Protein AF-0000000069712745 (afdb_homodimer)

Organism: Shewanella oneidensis (strain ATCC 700550 / JCM 31522 / CIP 106686 / LMG 19005 / NCIMB 14063 / MR-1) (NCBI:txid211586)

Radius of gyration: 25.05 Å; Cα contacts (8 Å, |Δi|>4): 852; chains: 2; bounding box: 79×76×63 Å

pLDDT: mean 90.48, std 17.24, range [30.44, 98.94]

Sequence (366 aa):
MRLLKLNWGKNIILSLLMLSLLSSCSSVEVSDYQGTNPPLKLENFFNGPLKASGIVEDFSGKVIRKFNVTMEASWQGNEGVIDEWFVYDDGKTQTRIWRITSLGDGNYTGTAGDIIGTAVGEARGSALRWRYDMLLPVDGDEYQVHFDDWMFLVNDNTIINKSDIIKWGVTVAKVTLVIQKLDMRLLKLNWGKNIILSLLMLSLLSSCSSVEVSDYQGTNPPLKLENFFNGPLKASGIVEDFSGKVIRKFNVTMEASWQGNEGVIDEWFVYDDGKTQTRIWRITSLGDGNYTGTAGDIIGTAVGEARGSALRWRYDMLLPVDGDEYQVHFDDWMFLVNDNTIINKSDIIKWGVTVAKVTLVIQKLD

Secondary structure (DSSP, 8-state):
------THHHHHHHHHHHHHT--------GGGGTT-SS---HHHHSSEEEEEEEEEEETTS-EEEEEEEEEEEEEETTEEEEEEEEEETTS-EEEEEEEEEEEETTEEEEE-TTEEEEEEEEEETTEEEEEEEEEEEETTEEEEEEEEEEEEEEETTEEEEEEEEEETTEEEEEEEEEEEE--/------THHHHHHHHHHHHHT--------GGGGTT-SS---HHHHSSEEEEEEEEEEETTS-EEEEEEEEEEEEEETTEEEEEEEEEETTS-EEEEEEEEEEEETTEEEEE-TTEEEEEEEEEETTEEEEEEEEEEEETTEEEEEEEEEEEEEEETTEEEEEEEEEETTEEEEEEEEEEEE--

Foldseek 3Di:
DPPPPPPVVVVVVVVVVVVVPPPCPPDDDQCVQAPAPDFDDCQQQQAAKKKKKKFKAFPVRDTDWIKMWIWGKHDDVQKMKIWIWMAIPVGDIDIKIKIKGDPDPQWIWIDIPFWDDIWIWGTHHQKMWIKTWGFDDDPNDTDIWIKTKMWGPPDSFKIWIKIFTGDPRHGGMIMIMMMGDDD/DDPPVPPVVVVVVVVVVVVVPPPCPPDDDQCVQAPAPDFDDCQQQQAAKKKKKKFKAFPVRDTDKIKMWIWHKHDDVQKIKIWIWMAIPVGDIDIKIKIKGDPDPQWIWIDIPFWDDIWIWGTHHQKMWIKTWGFDDDPNDTDIWIKTKMWGRPDSFKIWIKIFTDDPRHGGMIMIMMMGDDD

Structure (mmCIF, N/CA/C/O backbone):
data_AF-0000000069712745-model_v1
#
loop_
_entity.id
_entity.type
_entity.pdbx_description
1 polymer 'Predicted lipoprotein'
#
loop_
_atom_site.group_PDB
_atom_site.id
_atom_site.type_symbol
_atom_site.label_atom_id
_atom_site.label_alt_id
_atom_site.label_comp_id
_atom_site.label_asym_id
_atom_site.label_entity_id
_atom_site.label_seq_id
_atom_site.pdbx_PDB_ins_code
_atom_site.Cartn_x
_atom_site.Cartn_y
_atom_site.Cartn_z
_atom_site.occupancy
_atom_site.B_iso_or_equiv
_atom_site.auth_seq_id
_atom_site.auth_comp_id
_atom_site.auth_asym_id
_atom_site.auth_atom_id
_atom_site.pdbx_PDB_model_num
ATOM 1 N N . MET A 1 1 ? -48.812 52.312 11.812 1 30.44 1 MET A N 1
ATOM 2 C CA . MET A 1 1 ? -48.688 51 11.188 1 30.44 1 MET A CA 1
ATOM 3 C C . MET A 1 1 ? -47.281 50.781 10.633 1 30.44 1 MET A C 1
ATOM 5 O O . MET A 1 1 ? -46.969 51.281 9.555 1 30.44 1 MET A O 1
ATOM 9 N N . ARG A 1 2 ? -46.219 50.938 11.484 1 38 2 ARG A N 1
ATOM 10 C CA . ARG A 1 2 ? -44.781 50.844 11.273 1 38 2 ARG A CA 1
ATOM 11 C C . ARG A 1 2 ? -44.375 49.469 10.781 1 38 2 ARG A C 1
ATOM 13 O O . ARG A 1 2 ? -44.719 48.469 11.406 1 38 2 ARG A O 1
ATOM 20 N N . LEU A 1 3 ? -44.219 49.344 9.453 1 33.78 3 LEU A N 1
ATOM 21 C CA . LEU A 1 3 ? -43.75 48.188 8.719 1 33.78 3 LEU A CA 1
ATOM 22 C C . LEU A 1 3 ? -42.438 47.656 9.328 1 33.78 3 LEU A C 1
ATOM 24 O O . LEU A 1 3 ? -41.438 48.375 9.406 1 33.78 3 LEU A O 1
ATOM 28 N N . LEU A 1 4 ? -42.562 46.875 10.359 1 39.53 4 LEU A N 1
ATOM 29 C CA . LEU A 1 4 ? -41.5 46 10.82 1 39.53 4 LEU A CA 1
ATOM 30 C C . LEU A 1 4 ? -40.875 45.25 9.656 1 39.53 4 LEU A C 1
ATOM 32 O O . LEU A 1 4 ? -41.531 44.406 9.039 1 39.53 4 LEU A O 1
ATOM 36 N N . LYS A 1 5 ? -40.188 45.938 8.742 1 43 5 LYS A N 1
ATOM 37 C CA . LYS A 1 5 ? -39.344 45.281 7.742 1 43 5 LYS A CA 1
ATOM 38 C C . LYS A 1 5 ? -38.469 44.219 8.375 1 43 5 LYS A C 1
ATOM 40 O O . LYS A 1 5 ? -37.625 44.531 9.242 1 43 5 LYS A O 1
ATOM 45 N N . LEU A 1 6 ? -39.031 43.031 8.641 1 42.16 6 LEU A N 1
ATOM 46 C CA . LEU A 1 6 ? -38.406 41.781 9.039 1 42.16 6 LEU A CA 1
ATOM 47 C C . LEU A 1 6 ? -37.156 41.531 8.242 1 42.16 6 LEU A C 1
ATOM 49 O O . LEU A 1 6 ? -37.188 41.438 7.012 1 42.16 6 LEU A O 1
ATOM 53 N N . ASN A 1 7 ? -36.031 42.125 8.641 1 45.38 7 ASN A N 1
ATOM 54 C CA . ASN A 1 7 ? -34.656 41.844 8.234 1 45.38 7 ASN A CA 1
ATOM 55 C C . ASN A 1 7 ? -34.375 40.344 8.164 1 45.38 7 ASN A C 1
ATOM 57 O O . ASN A 1 7 ? -33.219 39.906 8.203 1 45.38 7 ASN A O 1
ATOM 61 N N . TRP A 1 8 ? -35.469 39.469 8.305 1 50.56 8 TRP A N 1
ATOM 62 C CA . TRP A 1 8 ? -35.344 38.031 8.227 1 50.56 8 TRP A CA 1
ATOM 63 C C . TRP A 1 8 ? -34.844 37.594 6.859 1 50.56 8 TRP A C 1
ATOM 65 O O . TRP A 1 8 ? -34.281 36.5 6.711 1 50.56 8 TRP A O 1
ATOM 75 N N . GLY A 1 9 ? -34.969 38.562 5.883 1 48.03 9 GLY A N 1
ATOM 76 C CA . GLY A 1 9 ? -34.594 38.094 4.555 1 48.03 9 GLY A CA 1
ATOM 77 C C . GLY A 1 9 ? -33.094 37.938 4.402 1 48.03 9 GLY A C 1
ATOM 78 O O . GLY A 1 9 ? -32.656 37.031 3.691 1 48.03 9 GLY A O 1
ATOM 79 N N . LYS A 1 10 ? -32.281 38.875 4.98 1 57.03 10 LYS A N 1
ATOM 80 C CA . LYS A 1 10 ? -30.844 38.812 4.781 1 57.03 10 LYS A CA 1
ATOM 81 C C . LYS A 1 10 ? -30.25 37.594 5.477 1 57.03 10 LYS A C 1
ATOM 83 O O . LYS A 1 10 ? -29.344 36.938 4.941 1 57.03 10 LYS A O 1
ATOM 88 N N . ASN A 1 11 ? -30.922 37.25 6.641 1 57.81 11 ASN A N 1
ATOM 89 C CA . ASN A 1 11 ? -30.359 36.094 7.324 1 57.81 11 ASN A CA 1
ATOM 90 C C . ASN A 1 11 ? -30.75 34.781 6.637 1 57.81 11 ASN A C 1
ATOM 92 O O . ASN A 1 11 ? -29.984 33.844 6.625 1 57.81 11 ASN A O 1
ATOM 96 N N . ILE A 1 12 ? -31.984 34.875 5.922 1 56.41 12 ILE A N 1
ATOM 97 C CA . ILE A 1 12 ? -32.406 33.656 5.219 1 56.41 12 ILE A CA 1
ATOM 98 C C . ILE A 1 12 ? -31.594 33.5 3.939 1 56.41 12 ILE A C 1
ATOM 100 O O . ILE A 1 12 ? -31.203 32.375 3.576 1 56.41 12 ILE A O 1
ATOM 104 N N . ILE A 1 13 ? -31.312 34.688 3.326 1 57.44 13 ILE A N 1
ATOM 105 C CA . ILE A 1 13 ? -30.531 34.562 2.104 1 57.44 13 ILE A CA 1
ATOM 106 C C . ILE A 1 13 ? -29.109 34.156 2.449 1 57.44 13 ILE A C 1
ATOM 108 O O . ILE A 1 13 ? -28.516 33.312 1.754 1 57.44 13 ILE A O 1
ATOM 112 N N . LEU A 1 14 ? -28.609 34.656 3.635 1 56.62 14 LEU A N 1
ATOM 113 C CA . LEU A 1 14 ? -27.266 34.219 4.031 1 56.62 14 LEU A CA 1
ATOM 114 C C . LEU A 1 14 ? -27.25 32.75 4.41 1 56.62 14 LEU A C 1
ATOM 116 O O . LEU A 1 14 ? -26.297 32.031 4.098 1 56.62 14 LEU A O 1
ATOM 120 N N . SER A 1 15 ? -28.391 32.312 5.012 1 59.31 15 SER A N 1
ATOM 121 C CA . SER A 1 15 ? -28.438 30.891 5.371 1 59.31 15 SER A CA 1
ATOM 122 C C . SER A 1 15 ? -28.578 30.016 4.133 1 59.31 15 SER A C 1
ATOM 124 O O . SER A 1 15 ? -28 28.922 4.074 1 59.31 15 SER A O 1
ATOM 126 N N . LEU A 1 16 ? -29.328 30.562 3.18 1 55.34 16 LEU A N 1
ATOM 127 C CA . LEU A 1 16 ? -29.5 29.766 1.975 1 55.34 16 LEU A CA 1
ATOM 128 C C . LEU A 1 16 ? -28.188 29.688 1.184 1 55.34 16 LEU A C 1
ATOM 130 O O . LEU A 1 16 ? -27.875 28.656 0.594 1 55.34 16 LEU A O 1
ATOM 134 N N . LEU A 1 17 ? -27.453 30.797 1.165 1 53.78 17 LEU A N 1
ATOM 135 C CA . LEU A 1 17 ? -26.203 30.766 0.432 1 53.78 17 LEU A CA 1
ATOM 136 C C . LEU A 1 17 ? -25.188 29.859 1.117 1 53.78 17 LEU A C 1
ATOM 138 O O . LEU A 1 17 ? -24.375 29.219 0.451 1 53.78 17 LEU A O 1
ATOM 142 N N . MET A 1 18 ? -25.344 29.734 2.408 1 53.44 18 MET A N 1
ATOM 143 C CA . MET A 1 18 ? -24.375 28.859 3.076 1 53.44 18 MET A CA 1
ATOM 144 C C . MET A 1 18 ? -24.656 27.391 2.748 1 53.44 18 MET A C 1
ATOM 146 O O . MET A 1 18 ? -23.75 26.562 2.818 1 53.44 18 MET A O 1
ATOM 150 N N . LEU A 1 19 ? -25.922 27.062 2.475 1 52.19 19 LEU A N 1
ATOM 151 C CA . LEU A 1 19 ? -26.219 25.656 2.217 1 52.19 19 LEU A CA 1
ATOM 152 C C . LEU A 1 19 ? -25.672 25.234 0.858 1 52.19 19 LEU A C 1
ATOM 154 O O . LEU A 1 19 ? -25.375 24.047 0.646 1 52.19 19 LEU A O 1
ATOM 158 N N . SER A 1 20 ? -25.641 26.125 -0.068 1 49.91 20 SER A N 1
ATOM 159 C CA . SER A 1 20 ? -25.297 25.656 -1.405 1 49.91 20 SER A CA 1
ATOM 160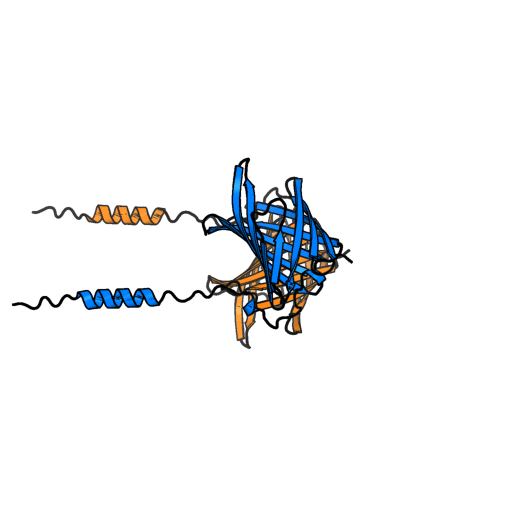 C C . SER A 1 20 ? -23.828 25.266 -1.492 1 49.91 20 SER A C 1
ATOM 162 O O . SER A 1 20 ? -23.406 24.625 -2.451 1 49.91 20 SER A O 1
ATOM 164 N N . LEU A 1 21 ? -23.031 25.859 -0.73 1 44.69 21 LEU A N 1
ATOM 165 C CA . LEU A 1 21 ? -21.625 25.516 -0.899 1 44.69 21 LEU A CA 1
ATOM 166 C C . LEU A 1 21 ? -21.344 24.094 -0.419 1 44.69 21 LEU A C 1
ATOM 168 O O . LEU A 1 21 ? -20.203 23.734 -0.154 1 44.69 21 LEU A O 1
ATOM 172 N N . LEU A 1 22 ? -22.391 23.438 0.018 1 44.16 22 LEU A N 1
ATOM 173 C CA . LEU A 1 22 ? -21.984 22.047 0.217 1 44.16 22 LEU A CA 1
ATOM 174 C C . LEU A 1 22 ? -21.359 21.484 -1.051 1 44.16 22 LEU A C 1
ATOM 176 O O . LEU A 1 22 ? -22.062 21.188 -2.018 1 44.16 22 LEU A O 1
ATOM 180 N N . SER A 1 23 ? -20.375 22.062 -1.658 1 42.88 23 SER A N 1
ATOM 181 C CA . SER A 1 23 ? -19.453 21.531 -2.662 1 42.88 23 SER A CA 1
ATOM 182 C C . SER A 1 23 ? -19.469 20 -2.662 1 42.88 23 SER A C 1
ATOM 184 O O . SER A 1 23 ? -19.453 19.375 -1.602 1 42.88 23 SER A O 1
ATOM 186 N N . SER A 1 24 ? -20.047 19.359 -3.617 1 43.62 24 SER A N 1
ATOM 187 C CA . SER A 1 24 ? -20.062 17.953 -4.035 1 43.62 24 SER A CA 1
ATOM 188 C C . SER A 1 24 ? -18.688 17.312 -3.855 1 43.62 24 SER A C 1
ATOM 190 O O . SER A 1 24 ? -17.781 17.547 -4.648 1 43.62 24 SER A O 1
ATOM 192 N N . CYS A 1 25 ? -18.047 17.297 -2.807 1 51.94 25 CYS A N 1
ATOM 193 C CA . CYS A 1 25 ? -16.938 16.375 -2.611 1 51.94 25 CYS A CA 1
ATOM 194 C C . CYS A 1 25 ? -17.141 15.086 -3.391 1 51.94 25 CYS A C 1
ATOM 196 O O . CYS A 1 25 ? -17.891 14.211 -2.961 1 51.94 25 CYS A O 1
ATOM 198 N N . SER A 1 26 ? -17.172 15.148 -4.762 1 59.91 26 SER A N 1
ATOM 199 C CA . SER A 1 26 ? -17.375 13.992 -5.633 1 59.91 26 SER A CA 1
ATOM 200 C C . SER A 1 26 ? -16.453 12.844 -5.227 1 59.91 26 SER A C 1
ATOM 202 O O . SER A 1 26 ? -15.242 13.016 -5.125 1 59.91 26 SER A O 1
ATOM 204 N N . SER A 1 27 ? -16.969 11.766 -4.555 1 86.38 27 SER A N 1
ATOM 205 C CA . SER A 1 27 ? -16.312 10.516 -4.176 1 86.38 27 SER A CA 1
ATOM 206 C C . SER A 1 27 ? -15.797 9.766 -5.402 1 86.38 27 SER A C 1
ATOM 208 O O . SER A 1 27 ? -16.344 9.914 -6.5 1 86.38 27 SER A O 1
ATOM 210 N N . VAL A 1 28 ? -14.641 9.234 -5.41 1 96.69 28 VAL A N 1
ATOM 211 C CA . VAL A 1 28 ? -14.047 8.422 -6.469 1 96.69 28 VAL A CA 1
ATOM 212 C C . VAL A 1 28 ? -14.992 7.289 -6.844 1 96.69 28 VAL A C 1
ATOM 214 O O . VAL A 1 28 ? -15.555 6.625 -5.969 1 96.69 28 VAL A O 1
ATOM 217 N N . GLU A 1 29 ? -15.258 7.164 -8.148 1 97.69 29 GLU A N 1
ATOM 218 C CA . GLU A 1 29 ? -16.078 6.086 -8.68 1 97.69 29 GLU A CA 1
ATOM 219 C C . GLU A 1 29 ? -15.266 5.141 -9.555 1 97.69 29 GLU A C 1
ATOM 221 O O . GLU A 1 29 ? -14.258 5.543 -10.141 1 97.69 29 GLU A O 1
ATOM 226 N N . VAL A 1 30 ? -15.688 3.92 -9.664 1 98.31 30 VAL A N 1
ATOM 227 C CA . VAL A 1 30 ? -14.961 2.922 -10.453 1 98.31 30 VAL A CA 1
ATOM 228 C C . VAL A 1 30 ? -14.883 3.367 -11.906 1 98.31 30 VAL A C 1
ATOM 230 O O . VAL A 1 30 ? -13.891 3.111 -12.586 1 98.31 30 VAL A O 1
ATOM 233 N N . SER A 1 31 ? -15.953 4.055 -12.398 1 97.88 31 SER A N 1
ATOM 234 C CA . SER A 1 31 ? -16.016 4.508 -13.789 1 97.88 31 SER A CA 1
ATOM 235 C C . SER A 1 31 ? -14.914 5.516 -14.094 1 97.88 31 SER A C 1
ATOM 237 O O . SER A 1 31 ? -14.586 5.758 -15.258 1 97.88 31 SER A O 1
ATOM 239 N N . ASP A 1 32 ? -14.375 6.156 -13.078 1 98.25 32 ASP A N 1
ATOM 240 C CA . ASP A 1 32 ? -13.273 7.09 -13.266 1 98.25 32 ASP A CA 1
ATOM 241 C C . ASP A 1 32 ? -12.07 6.398 -13.898 1 98.25 32 ASP A C 1
ATOM 243 O O . ASP A 1 32 ? -11.172 7.062 -14.43 1 98.25 32 ASP A O 1
ATOM 247 N N . TYR A 1 33 ? -12.016 5.066 -13.867 1 98.62 33 TYR A N 1
ATOM 248 C CA . TYR A 1 33 ? -10.836 4.336 -14.32 1 98.62 33 TYR A CA 1
ATOM 249 C C . TYR A 1 33 ? -11.086 3.684 -15.672 1 98.62 33 TYR A C 1
ATOM 251 O O . TYR A 1 33 ? -10.242 2.945 -16.172 1 98.62 33 TYR A O 1
ATOM 259 N N . GLN A 1 34 ? -12.242 3.992 -16.25 1 98 34 GLN A N 1
ATOM 260 C CA . GLN A 1 34 ? -12.531 3.471 -17.578 1 98 34 GLN A CA 1
ATOM 261 C C . GLN A 1 34 ? -11.406 3.809 -18.562 1 98 34 GLN A C 1
ATOM 263 O O . GLN A 1 34 ? -10.93 4.945 -18.594 1 98 34 GLN A O 1
ATOM 268 N N . GLY A 1 35 ? -10.922 2.834 -19.297 1 97.12 35 GLY A N 1
ATOM 269 C CA . GLY A 1 35 ? -9.922 3.061 -20.328 1 97.12 35 GLY A CA 1
ATOM 270 C C . GLY A 1 35 ? -8.5 2.902 -19.812 1 97.12 35 GLY A C 1
ATOM 271 O O . GLY A 1 35 ? -7.547 2.924 -20.609 1 97.12 35 GLY A O 1
ATOM 272 N N . THR A 1 36 ? -8.336 2.76 -18.562 1 97.62 36 THR A N 1
ATOM 273 C CA . THR A 1 36 ? -6.992 2.549 -18.031 1 97.62 36 THR A CA 1
ATOM 274 C C . THR A 1 36 ? -6.543 1.107 -18.25 1 97.62 36 THR A C 1
ATOM 276 O O . THR A 1 36 ? -7.375 0.207 -18.391 1 97.62 36 THR A O 1
ATOM 279 N N . ASN A 1 37 ? -5.199 0.932 -18.328 1 97.12 37 ASN A N 1
ATOM 280 C CA . ASN A 1 37 ? -4.586 -0.36 -18.625 1 97.12 37 ASN A CA 1
ATOM 281 C C . ASN A 1 37 ? -3.557 -0.746 -17.562 1 97.12 37 ASN A C 1
ATOM 283 O O . ASN A 1 37 ? -2.926 0.122 -16.953 1 97.12 37 ASN A O 1
ATOM 287 N N . PRO A 1 38 ? -3.324 -1.976 -17.406 1 97.62 38 PRO A N 1
ATOM 288 C CA . PRO A 1 38 ? -4.078 -3.117 -17.938 1 97.62 38 PRO A CA 1
ATOM 289 C C . PRO A 1 38 ? -5.457 -3.26 -17.281 1 97.62 38 PRO A C 1
ATOM 291 O O . PRO A 1 38 ? -5.656 -2.83 -16.141 1 97.62 38 PRO A O 1
ATOM 294 N N . PRO A 1 39 ? -6.383 -3.818 -17.969 1 98.06 39 PRO A N 1
ATOM 295 C CA . PRO A 1 39 ? -7.695 -4.043 -17.359 1 98.06 39 PRO A CA 1
ATOM 296 C C . PRO A 1 39 ? -7.68 -5.16 -16.328 1 98.06 39 PRO A C 1
ATOM 298 O O . PRO A 1 39 ? -7.043 -6.195 -16.531 1 98.06 39 PRO A O 1
ATOM 301 N N . LEU A 1 40 ? -8.32 -4.961 -15.258 1 98.5 40 LEU A N 1
ATOM 302 C CA . LEU A 1 40 ? -8.391 -5.938 -14.18 1 98.5 40 LEU A CA 1
ATOM 303 C C . LEU A 1 40 ? -9.609 -6.84 -14.336 1 98.5 40 LEU A C 1
ATOM 305 O O . LEU A 1 40 ? -10.75 -6.383 -14.195 1 98.5 40 LEU A O 1
ATOM 309 N N . LYS A 1 41 ? -9.375 -8.023 -14.688 1 98.19 41 LYS A N 1
ATOM 310 C CA . LYS A 1 41 ? -10.352 -9.109 -14.68 1 98.19 41 LYS A CA 1
ATOM 311 C C . LYS A 1 41 ? -10.016 -10.148 -13.617 1 98.19 41 LYS A C 1
ATOM 313 O O . LYS A 1 41 ? -8.945 -10.758 -13.656 1 98.19 41 LYS A O 1
ATOM 318 N N . LEU A 1 42 ? -10.875 -10.406 -12.711 1 98.38 42 LEU A N 1
ATOM 319 C CA . LEU A 1 42 ? -10.594 -11.305 -11.594 1 98.38 42 LEU A CA 1
ATOM 320 C C . LEU A 1 42 ? -10.25 -12.703 -12.094 1 98.38 42 LEU A C 1
ATOM 322 O O . LEU A 1 42 ? -9.344 -13.352 -11.562 1 98.38 42 LEU A O 1
ATOM 326 N N . GLU A 1 43 ? -10.969 -13.109 -13.148 1 97.81 43 GLU A N 1
ATOM 327 C CA . GLU A 1 43 ? -10.781 -14.445 -13.711 1 97.81 43 GLU A CA 1
ATOM 328 C C . GLU A 1 43 ? -9.344 -14.648 -14.188 1 97.81 43 GLU A C 1
ATOM 330 O O . GLU A 1 43 ? -8.812 -15.758 -14.125 1 97.81 43 GLU A O 1
ATOM 335 N N . ASN A 1 44 ? -8.789 -13.586 -14.695 1 97.31 44 ASN A N 1
ATOM 336 C CA . ASN A 1 44 ? -7.438 -13.672 -15.242 1 97.31 44 ASN A CA 1
ATOM 337 C C . ASN A 1 44 ? -6.383 -13.531 -14.156 1 97.31 44 ASN A C 1
ATOM 339 O O . ASN A 1 44 ? -5.379 -14.25 -14.164 1 97.31 44 ASN A O 1
ATOM 343 N N . PHE A 1 45 ? -6.562 -12.656 -13.25 1 98.5 45 PHE A N 1
ATOM 344 C CA . PHE A 1 45 ? -5.543 -12.375 -12.25 1 98.5 45 PHE A CA 1
ATOM 345 C C . PHE A 1 45 ? -5.543 -13.438 -11.156 1 98.5 45 PHE A C 1
ATOM 347 O O . PHE A 1 45 ? -4.48 -13.914 -10.742 1 98.5 45 PHE A O 1
ATOM 354 N N . PHE A 1 46 ? -6.707 -13.75 -10.633 1 98.56 46 PHE A N 1
ATOM 355 C CA . PHE A 1 46 ? -6.844 -14.742 -9.57 1 98.56 46 PHE A CA 1
ATOM 356 C C . PHE A 1 46 ? -7.023 -16.141 -10.156 1 98.56 46 PHE A C 1
ATOM 358 O O . PHE A 1 46 ? -8.109 -16.719 -10.07 1 98.56 46 PHE A O 1
ATOM 365 N N . ASN A 1 47 ? -6.066 -16.625 -10.695 1 97.75 47 ASN A N 1
ATOM 366 C CA . ASN A 1 47 ? -6.008 -17.953 -11.305 1 97.75 47 ASN A CA 1
ATOM 367 C C . ASN A 1 47 ? -4.648 -18.609 -11.086 1 97.75 47 ASN A C 1
ATOM 369 O O . ASN A 1 47 ? -3.658 -18.219 -11.703 1 97.75 47 ASN A O 1
ATOM 373 N N . GLY A 1 48 ? -4.633 -19.578 -10.195 1 98.31 48 GLY A N 1
ATOM 374 C CA . GLY A 1 48 ? -3.383 -20.219 -9.797 1 98.31 48 GLY A CA 1
ATOM 375 C C . GLY A 1 48 ? -2.875 -19.75 -8.453 1 98.31 48 GLY A C 1
ATOM 376 O O . GLY A 1 48 ? -3.635 -19.188 -7.66 1 98.31 48 GLY A O 1
ATOM 377 N N . PRO A 1 49 ? -1.604 -20.094 -8.086 1 98.75 49 PRO A N 1
ATOM 378 C CA . PRO A 1 49 ? -1.038 -19.703 -6.793 1 98.75 49 PRO A CA 1
ATOM 379 C C . PRO A 1 49 ? -0.716 -18.203 -6.727 1 98.75 49 PRO A C 1
ATOM 381 O O . PRO A 1 49 ? -0.201 -17.641 -7.691 1 98.75 49 PRO A O 1
ATOM 384 N N . LEU A 1 50 ? -1.092 -17.594 -5.637 1 98.81 50 LEU A N 1
ATOM 385 C CA . LEU A 1 50 ? -0.784 -16.188 -5.344 1 98.81 50 LEU A CA 1
ATOM 386 C C . LEU A 1 50 ? -0.292 -16.031 -3.91 1 98.81 50 LEU A C 1
ATOM 388 O O . LEU A 1 50 ? -0.451 -16.938 -3.09 1 98.81 50 LEU A O 1
ATOM 392 N N . LYS A 1 51 ? 0.315 -14.914 -3.611 1 98.81 51 LYS A N 1
ATOM 393 C CA . LYS A 1 51 ? 0.654 -14.5 -2.254 1 98.81 51 LYS A CA 1
ATOM 394 C C . LYS A 1 51 ? 0.304 -13.031 -2.021 1 98.81 51 LYS A C 1
ATOM 396 O O . LYS A 1 51 ? 0.205 -12.258 -2.973 1 98.81 51 LYS A O 1
ATOM 401 N N . ALA A 1 52 ? 0.117 -12.719 -0.815 1 98.88 52 ALA A N 1
ATOM 402 C CA . ALA A 1 52 ? -0.131 -11.328 -0.445 1 98.88 52 ALA A CA 1
ATOM 403 C C . ALA A 1 52 ? 0.574 -10.977 0.861 1 98.88 52 ALA A C 1
ATOM 405 O O . ALA A 1 52 ? 0.854 -11.852 1.681 1 98.88 52 ALA A O 1
ATOM 406 N N . SER A 1 53 ? 0.983 -9.797 1.071 1 98.94 53 SER A N 1
ATOM 407 C CA . SER A 1 53 ? 1.521 -9.188 2.285 1 98.94 53 SER A CA 1
ATOM 408 C C . SER A 1 53 ? 0.826 -7.871 2.6 1 98.94 53 SER A C 1
ATOM 410 O O . SER A 1 53 ? 0.557 -7.074 1.697 1 98.94 53 SER A O 1
ATOM 412 N N . GLY A 1 54 ? 0.5 -7.68 3.879 1 98.94 54 GLY A N 1
ATOM 413 C CA . GLY A 1 54 ? -0.288 -6.492 4.164 1 98.94 54 GLY A CA 1
ATOM 414 C C . GLY A 1 54 ? -0.051 -5.941 5.559 1 98.94 54 GLY A C 1
ATOM 415 O O . GLY A 1 54 ? 0.625 -6.57 6.375 1 98.94 54 GLY A O 1
ATOM 416 N N . ILE A 1 55 ? -0.506 -4.715 5.773 1 98.94 55 ILE A N 1
ATOM 417 C CA . ILE A 1 55 ? -0.483 -4.02 7.055 1 98.94 55 ILE A CA 1
ATOM 418 C C . ILE A 1 55 ? -1.885 -3.521 7.395 1 98.94 55 ILE A C 1
ATOM 420 O O . ILE A 1 55 ? -2.693 -3.264 6.5 1 98.94 55 ILE A O 1
ATOM 424 N N . VAL A 1 56 ? -2.166 -3.414 8.688 1 98.56 56 VAL A N 1
ATOM 425 C CA . VAL A 1 56 ? -3.387 -2.805 9.203 1 98.56 56 VAL A CA 1
ATOM 426 C C . VAL A 1 56 ? -3.043 -1.539 9.984 1 98.56 56 VAL A C 1
ATOM 428 O O . VAL A 1 56 ? -2.195 -1.566 10.883 1 98.56 56 VAL A O 1
ATOM 431 N N . GLU A 1 57 ? -3.66 -0.491 9.609 1 98.56 57 GLU A N 1
ATOM 432 C CA . GLU A 1 57 ? -3.51 0.78 10.312 1 98.56 57 GLU A CA 1
ATOM 433 C C . GLU A 1 57 ? -4.746 1.095 11.148 1 98.56 57 GLU A C 1
ATOM 435 O O . GLU A 1 57 ? -5.875 0.856 10.711 1 98.56 57 GLU A O 1
ATOM 440 N N . ASP A 1 58 ? -4.5 1.609 12.344 1 97.25 58 ASP A N 1
ATOM 441 C CA . ASP A 1 58 ? -5.637 2.109 13.109 1 97.25 58 ASP A CA 1
ATOM 442 C C . ASP A 1 58 ? -6.016 3.525 12.672 1 97.25 58 ASP A C 1
ATOM 444 O O . ASP A 1 58 ? -5.516 4.02 11.664 1 97.25 58 ASP A O 1
ATOM 448 N N . PHE A 1 59 ? -6.914 4.168 13.336 1 93.88 59 PHE A N 1
ATOM 449 C CA . PHE A 1 59 ? -7.484 5.445 12.93 1 93.88 59 PHE A CA 1
ATOM 450 C C . PHE A 1 59 ? -6.422 6.539 12.938 1 93.88 59 PHE A C 1
ATOM 452 O O . PHE A 1 59 ? -6.551 7.539 12.227 1 93.88 59 PHE A O 1
ATOM 459 N N . SER A 1 60 ? -5.371 6.375 13.719 1 93.88 60 SER A N 1
ATOM 460 C CA . SER A 1 60 ? -4.316 7.379 13.82 1 93.88 60 SER A CA 1
ATOM 461 C C . SER A 1 60 ? -3.295 7.223 12.695 1 93.88 60 SER A C 1
ATOM 463 O O . SER A 1 60 ? -2.414 8.07 12.531 1 93.88 60 SER A O 1
ATOM 465 N N . GLY A 1 61 ? -3.352 6.09 11.969 1 96.38 61 GLY A N 1
ATOM 466 C CA . GLY A 1 61 ? -2.377 5.789 10.93 1 96.38 61 GLY A CA 1
ATOM 467 C C . GLY A 1 61 ? -1.251 4.895 11.414 1 96.38 61 GLY A C 1
ATOM 468 O O . GLY A 1 61 ? -0.334 4.578 10.656 1 96.38 61 GLY A O 1
ATOM 469 N N . LYS A 1 62 ? -1.321 4.535 12.695 1 98.31 62 LYS A N 1
ATOM 470 C CA . LYS A 1 62 ? -0.312 3.621 13.227 1 98.31 62 LYS A CA 1
ATOM 471 C C . LYS A 1 62 ? -0.532 2.201 12.711 1 98.31 62 LYS A C 1
ATOM 473 O O . LYS A 1 62 ? -1.649 1.685 12.758 1 98.31 62 LYS A O 1
ATOM 478 N N . VAL A 1 63 ? 0.501 1.56 12.242 1 98.75 63 VAL A N 1
ATOM 479 C CA . VAL A 1 63 ? 0.423 0.155 11.852 1 98.75 63 VAL A CA 1
ATOM 480 C C . VAL A 1 63 ? 0.373 -0.724 13.102 1 98.75 63 VAL A C 1
ATOM 482 O O . VAL A 1 63 ? 1.29 -0.697 13.922 1 98.75 63 VAL A O 1
ATOM 485 N N . ILE A 1 64 ? -0.664 -1.489 13.18 1 97.5 64 ILE A N 1
ATOM 486 C CA . ILE A 1 64 ? -0.878 -2.246 14.406 1 97.5 64 ILE A CA 1
ATOM 487 C C . ILE A 1 64 ? -0.8 -3.742 14.117 1 97.5 64 ILE A C 1
ATOM 489 O O . ILE A 1 64 ? -0.804 -4.562 15.031 1 97.5 64 ILE A O 1
ATOM 493 N N . ARG A 1 65 ? -0.799 -4.078 12.852 1 97.69 65 ARG A N 1
ATOM 494 C CA . ARG A 1 65 ? -0.737 -5.484 12.469 1 97.69 65 ARG A CA 1
ATOM 495 C C . ARG A 1 65 ? -0.125 -5.641 11.078 1 97.69 65 ARG A C 1
ATOM 497 O O . ARG A 1 65 ? -0.303 -4.781 10.211 1 97.69 65 ARG A O 1
ATOM 504 N N . LYS A 1 66 ? 0.612 -6.691 10.938 1 98.81 66 LYS A N 1
ATOM 505 C CA . LYS A 1 66 ? 1.112 -7.145 9.648 1 98.81 66 LYS A CA 1
ATOM 506 C C . LYS A 1 66 ? 0.703 -8.586 9.375 1 98.81 66 LYS A C 1
ATOM 508 O O . LYS A 1 66 ? 0.47 -9.359 10.305 1 98.81 66 LYS A O 1
ATOM 513 N N . PHE A 1 67 ? 0.638 -8.938 8.078 1 98.81 67 PHE A N 1
ATOM 514 C CA . PHE A 1 67 ? 0.216 -10.305 7.789 1 98.81 67 PHE A CA 1
ATOM 515 C C . PHE A 1 67 ? 0.675 -10.727 6.402 1 98.81 67 PHE A C 1
ATOM 517 O O . PHE A 1 67 ? 1.018 -9.883 5.57 1 98.81 67 PHE A O 1
ATOM 524 N N . ASN A 1 68 ? 0.708 -11.969 6.234 1 98.88 68 ASN A N 1
ATOM 525 C CA . ASN A 1 68 ? 0.968 -12.633 4.965 1 98.88 68 ASN A CA 1
ATOM 526 C C . ASN A 1 68 ? -0.153 -13.602 4.598 1 98.88 68 ASN A C 1
ATOM 528 O O . ASN A 1 68 ? -0.785 -14.188 5.477 1 98.88 68 ASN A O 1
ATOM 532 N N . VAL A 1 69 ? -0.382 -13.75 3.289 1 98.88 69 VAL A N 1
ATOM 533 C CA . VAL A 1 69 ? -1.441 -14.633 2.811 1 98.88 69 VAL A CA 1
ATOM 534 C C . VAL A 1 69 ? -0.904 -15.523 1.693 1 98.88 69 VAL A C 1
ATOM 536 O O . VAL A 1 69 ? -0.238 -15.047 0.773 1 98.88 69 VAL A O 1
ATOM 539 N N . THR A 1 70 ? -1.111 -16.766 1.791 1 98.81 70 THR A N 1
ATOM 540 C CA . THR A 1 70 ? -1.011 -17.672 0.652 1 98.81 70 THR A CA 1
ATOM 541 C C . THR A 1 70 ? -2.387 -17.938 0.048 1 98.81 70 THR A C 1
ATOM 543 O O . THR A 1 70 ? -3.365 -18.125 0.774 1 98.81 70 THR A O 1
ATOM 546 N N . MET A 1 71 ? -2.461 -17.906 -1.281 1 98.88 71 MET A N 1
ATOM 547 C CA . MET A 1 71 ? -3.752 -18.062 -1.948 1 98.88 71 MET A CA 1
ATOM 548 C C . MET A 1 71 ? -3.664 -19.094 -3.07 1 98.88 71 MET A C 1
ATOM 550 O O . MET A 1 71 ? -2.613 -19.25 -3.693 1 98.88 71 MET A O 1
ATOM 554 N N . GLU A 1 72 ? -4.684 -19.719 -3.289 1 98.88 72 GLU A N 1
ATOM 555 C CA . GLU A 1 72 ? -4.934 -20.547 -4.473 1 98.88 72 GLU A CA 1
ATOM 556 C C . GLU A 1 72 ? -6.281 -20.203 -5.102 1 98.88 72 GLU A C 1
ATOM 558 O O . GLU A 1 72 ? -7.312 -20.203 -4.426 1 98.88 72 GLU A O 1
ATOM 563 N N . ALA A 1 73 ? -6.293 -19.891 -6.359 1 98.81 73 ALA A N 1
ATOM 564 C CA . ALA A 1 73 ? -7.523 -19.469 -7.031 1 98.81 73 ALA A CA 1
ATOM 565 C C . ALA A 1 73 ? -7.766 -20.297 -8.289 1 98.81 73 ALA A C 1
ATOM 567 O O . ALA A 1 73 ? -6.812 -20.719 -8.961 1 98.81 73 ALA A O 1
ATOM 568 N N . SER A 1 74 ? -9.023 -20.484 -8.578 1 98.69 74 SER A N 1
ATOM 569 C CA . SER A 1 74 ? -9.422 -21.188 -9.805 1 98.69 74 SER A CA 1
ATOM 570 C C . SER A 1 74 ? -10.805 -20.734 -10.273 1 98.69 74 SER A C 1
ATOM 572 O O . SER A 1 74 ? -11.586 -20.203 -9.484 1 98.69 74 SER A O 1
ATOM 574 N N . TRP A 1 75 ? -11.039 -21 -11.508 1 98.38 75 TRP A N 1
ATOM 575 C CA . TRP A 1 75 ? -12.32 -20.641 -12.102 1 98.38 75 TRP A CA 1
ATOM 576 C C . TRP A 1 75 ? -12.883 -21.797 -12.93 1 98.38 75 TRP A C 1
ATOM 578 O O . TRP A 1 75 ? -12.133 -22.516 -13.594 1 98.38 75 TRP A O 1
ATOM 588 N N . GLN A 1 76 ? -14.117 -21.984 -12.875 1 98.44 76 GLN A N 1
ATOM 589 C CA . GLN A 1 76 ? -14.914 -22.812 -13.773 1 98.44 76 GLN A CA 1
ATOM 590 C C . GLN A 1 76 ? -16.031 -22 -14.414 1 98.44 76 GLN A C 1
ATOM 592 O O . GLN A 1 76 ? -17.062 -21.75 -13.789 1 98.44 76 GLN A O 1
ATOM 597 N N . GLY A 1 77 ? -15.852 -21.672 -15.68 1 97.62 77 GLY A N 1
ATOM 598 C CA . GLY A 1 77 ? -16.781 -20.719 -16.281 1 97.62 77 GLY A CA 1
ATOM 599 C C . GLY A 1 77 ? -16.797 -19.375 -15.586 1 97.62 77 GLY A C 1
ATOM 600 O O . GLY A 1 77 ? -15.742 -18.75 -15.422 1 97.62 77 GLY A O 1
ATOM 601 N N . ASN A 1 78 ? -17.906 -18.984 -15.141 1 98.56 78 ASN A N 1
ATOM 602 C CA . ASN A 1 78 ? -18.047 -17.672 -14.508 1 98.56 78 ASN A CA 1
ATOM 603 C C . ASN A 1 78 ? -17.938 -17.781 -12.984 1 98.56 78 ASN A C 1
ATOM 605 O O . ASN A 1 78 ? -18.203 -16.812 -12.273 1 98.56 78 ASN A O 1
ATOM 609 N N . GLU A 1 79 ? -17.594 -18.969 -12.477 1 98.81 79 GLU A N 1
ATOM 610 C CA . GLU A 1 79 ? -17.484 -19.188 -11.031 1 98.81 79 GLU A CA 1
ATOM 611 C C . GLU A 1 79 ? -16.031 -19.328 -10.609 1 98.81 79 GLU A C 1
ATOM 613 O O . GLU A 1 79 ? -15.281 -20.109 -11.195 1 98.81 79 GLU A O 1
ATOM 618 N N . GLY A 1 80 ? -15.664 -18.594 -9.648 1 98.75 80 GLY A N 1
ATOM 619 C CA . GLY A 1 80 ? -14.312 -18.656 -9.109 1 98.75 80 GLY A CA 1
ATOM 620 C C . GLY A 1 80 ? -14.273 -18.984 -7.633 1 98.75 80 GLY A C 1
ATOM 621 O O . GLY A 1 80 ? -15.211 -18.672 -6.895 1 98.75 80 GLY A O 1
ATOM 622 N N . VAL A 1 81 ? -13.195 -19.609 -7.238 1 98.94 81 VAL A N 1
ATOM 623 C CA . VAL A 1 81 ? -12.914 -19.875 -5.832 1 98.94 81 VAL A CA 1
ATOM 624 C C . VAL A 1 81 ? -11.516 -19.375 -5.48 1 98.94 81 VAL A C 1
ATOM 626 O O . VAL A 1 81 ? -10.562 -19.609 -6.23 1 98.94 81 VAL A O 1
ATOM 629 N N . ILE A 1 82 ? -11.391 -18.656 -4.449 1 98.88 82 ILE A N 1
ATOM 630 C CA . ILE A 1 82 ? -10.102 -18.203 -3.924 1 98.88 82 ILE A CA 1
ATOM 631 C C . ILE A 1 82 ? -9.93 -18.688 -2.488 1 98.88 82 ILE A C 1
ATOM 633 O O . ILE A 1 82 ? -10.656 -18.25 -1.588 1 98.88 82 ILE A O 1
ATOM 637 N N . ASP A 1 83 ? -9.031 -19.594 -2.277 1 98.88 83 ASP A N 1
ATOM 638 C CA . ASP A 1 83 ? -8.625 -20.016 -0.939 1 98.88 83 ASP A CA 1
ATOM 639 C C . ASP A 1 83 ? -7.539 -19.094 -0.384 1 98.88 83 ASP A C 1
ATOM 641 O O . ASP A 1 83 ? -6.527 -18.859 -1.045 1 98.88 83 ASP A O 1
ATOM 645 N N . GLU A 1 84 ? -7.766 -18.609 0.776 1 98.81 84 GLU A N 1
ATOM 646 C CA . GLU A 1 84 ? -6.809 -17.719 1.418 1 98.81 84 GLU A CA 1
ATOM 647 C C . GLU A 1 84 ? -6.375 -18.25 2.777 1 98.81 84 GLU A C 1
ATOM 649 O O . GLU A 1 84 ? -7.215 -18.594 3.611 1 98.81 84 GLU A O 1
ATOM 654 N N . TRP A 1 85 ? -5.121 -18.344 3.062 1 98.81 85 TRP A N 1
ATOM 655 C CA . TRP A 1 85 ? -4.527 -18.703 4.344 1 98.81 85 TRP A CA 1
ATOM 656 C C . TRP A 1 85 ? -3.701 -17.562 4.91 1 98.81 85 TRP A C 1
ATOM 658 O O . TRP A 1 85 ? -2.604 -17.281 4.422 1 98.81 85 TRP A O 1
ATOM 668 N N . PHE A 1 86 ? -4.145 -17 6.008 1 98.56 86 PHE A N 1
ATOM 669 C CA . PHE A 1 86 ? -3.521 -15.836 6.625 1 98.56 86 PHE A CA 1
ATOM 670 C C . PHE A 1 86 ? -2.598 -16.25 7.762 1 98.56 86 PHE A C 1
ATOM 672 O O . PHE A 1 86 ? -2.934 -17.141 8.547 1 98.56 86 PHE A O 1
ATOM 679 N N . VAL A 1 87 ? -1.468 -15.594 7.891 1 98.69 87 VAL A N 1
ATOM 680 C CA . VAL A 1 87 ? -0.582 -15.633 9.055 1 98.69 87 VAL A CA 1
ATOM 681 C C . VAL A 1 87 ? -0.271 -14.211 9.516 1 98.69 87 VAL A C 1
ATOM 683 O O . VAL A 1 87 ? 0.268 -13.406 8.75 1 98.69 87 VAL A O 1
ATOM 686 N N . TYR A 1 88 ? -0.584 -13.953 10.711 1 97.62 88 TYR A N 1
ATOM 687 C CA . TYR A 1 88 ? -0.377 -12.617 11.266 1 97.62 88 TYR A CA 1
ATOM 688 C C . TYR A 1 88 ? 0.928 -12.555 12.055 1 97.62 88 TYR A C 1
ATOM 690 O O . TYR A 1 88 ? 1.502 -13.594 12.398 1 97.62 88 TYR A O 1
ATOM 698 N N . ASP A 1 89 ? 1.376 -11.336 12.328 1 97.06 89 ASP A N 1
ATOM 699 C CA . ASP A 1 89 ? 2.693 -11.156 12.938 1 97.06 89 ASP A CA 1
ATOM 700 C C . ASP A 1 89 ? 2.693 -11.617 14.391 1 97.06 89 ASP A C 1
ATOM 702 O O . ASP A 1 89 ? 3.756 -11.828 14.984 1 97.06 89 ASP A O 1
ATOM 706 N N . ASP A 1 90 ? 1.565 -11.789 14.977 1 94.44 90 ASP A N 1
ATOM 707 C CA . ASP A 1 90 ? 1.503 -12.312 16.344 1 94.44 90 ASP A CA 1
ATOM 708 C C . ASP A 1 90 ? 1.321 -13.828 16.344 1 94.44 90 ASP A C 1
ATOM 710 O O . ASP A 1 90 ? 1.122 -14.438 17.391 1 94.44 90 ASP A O 1
ATOM 714 N N . GLY A 1 91 ? 1.296 -14.43 15.18 1 95.38 91 GLY A N 1
ATOM 715 C CA . GLY A 1 91 ? 1.239 -15.875 15.062 1 95.38 91 GLY A CA 1
ATOM 716 C C . GLY A 1 91 ? -0.163 -16.406 14.82 1 95.38 91 GLY A C 1
ATOM 717 O O . GLY A 1 91 ? -0.344 -17.562 14.477 1 95.38 91 GLY A O 1
ATOM 718 N N . LYS A 1 92 ? -1.186 -15.57 14.984 1 95.5 92 LYS A N 1
ATOM 719 C CA . LYS A 1 92 ? -2.547 -16.016 14.695 1 95.5 92 LYS A CA 1
ATOM 720 C C . LYS A 1 92 ? -2.715 -16.359 13.219 1 95.5 92 LYS A C 1
ATOM 722 O O . LYS A 1 92 ? -2.021 -15.797 12.359 1 95.5 92 LYS A O 1
ATOM 727 N N . THR A 1 93 ? -3.604 -17.297 12.961 1 97.31 93 THR A N 1
ATOM 728 C CA . THR A 1 93 ? -3.879 -17.719 11.594 1 97.31 93 THR A CA 1
ATOM 729 C C . THR A 1 93 ? -5.371 -17.641 11.289 1 97.31 93 THR A C 1
ATOM 731 O O . THR A 1 93 ? -6.199 -17.656 12.211 1 97.31 93 THR A O 1
ATOM 734 N N . GLN A 1 94 ? -5.688 -17.438 10.07 1 95.75 94 GLN A N 1
ATOM 735 C CA . GLN A 1 94 ? -7.066 -17.391 9.602 1 95.75 94 GLN A CA 1
ATOM 736 C C . GLN A 1 94 ? -7.18 -17.953 8.18 1 95.75 94 GLN A C 1
ATOM 738 O O . GLN A 1 94 ? -6.23 -17.859 7.398 1 95.75 94 GLN A O 1
ATOM 743 N N . THR A 1 95 ? -8.289 -18.609 7.914 1 97.44 95 THR A N 1
ATOM 744 C CA . THR A 1 95 ? -8.578 -19.078 6.562 1 97.44 95 THR A CA 1
ATOM 745 C C . THR A 1 95 ? -9.875 -18.469 6.039 1 97.44 95 THR A C 1
ATOM 747 O O . THR A 1 95 ? -10.82 -18.25 6.797 1 97.44 95 THR A O 1
ATOM 750 N N . ARG A 1 96 ? -9.922 -18.188 4.789 1 97.75 96 ARG A N 1
ATOM 751 C CA . ARG A 1 96 ? -11.125 -17.703 4.113 1 97.75 96 ARG A CA 1
ATOM 752 C C . ARG A 1 96 ? -11.242 -18.297 2.715 1 97.75 96 ARG A C 1
ATOM 754 O O . ARG A 1 96 ? -10.25 -18.391 1.988 1 97.75 96 ARG A O 1
ATOM 761 N N . ILE A 1 97 ? -12.414 -18.688 2.398 1 98.69 97 ILE A N 1
ATOM 762 C CA . ILE A 1 97 ? -12.695 -19.188 1.055 1 98.69 97 ILE A CA 1
ATOM 763 C C . ILE A 1 97 ? -13.734 -18.297 0.38 1 98.69 97 ILE A C 1
ATOM 765 O O . ILE A 1 97 ? -14.883 -18.219 0.822 1 98.69 97 ILE A O 1
ATOM 769 N N . TRP A 1 98 ? -13.352 -17.656 -0.621 1 98.75 98 TRP A N 1
ATOM 770 C CA . TRP A 1 98 ? -14.273 -16.875 -1.431 1 98.75 98 TRP A CA 1
ATOM 771 C C . TRP A 1 98 ? -14.891 -17.719 -2.535 1 98.75 98 TRP A C 1
ATOM 773 O O . TRP A 1 98 ? -14.195 -18.516 -3.182 1 98.75 98 TRP A O 1
ATOM 783 N N . ARG A 1 99 ? -16.062 -17.562 -2.744 1 98.88 99 ARG A N 1
ATOM 784 C CA . ARG A 1 99 ? -16.781 -18.016 -3.936 1 98.88 99 ARG A CA 1
ATOM 785 C C . ARG A 1 99 ? -17.344 -16.828 -4.719 1 98.88 99 ARG A C 1
ATOM 787 O O . ARG A 1 99 ? -18.203 -16.109 -4.223 1 98.88 99 ARG A O 1
ATOM 794 N N . ILE A 1 100 ? -16.859 -16.719 -5.891 1 98.88 100 ILE A N 1
ATOM 795 C CA . ILE A 1 100 ? -17.141 -15.508 -6.656 1 98.88 100 ILE A CA 1
ATOM 796 C C . ILE A 1 100 ? -17.828 -15.875 -7.965 1 98.88 100 ILE A C 1
ATOM 798 O O . ILE A 1 100 ? -17.5 -16.875 -8.594 1 98.88 100 ILE A O 1
ATOM 802 N N . THR A 1 101 ? -18.75 -15.055 -8.359 1 98.94 101 THR A N 1
ATOM 803 C CA . THR A 1 101 ? -19.406 -15.188 -9.656 1 98.94 101 THR A CA 1
ATOM 804 C C . THR A 1 101 ? -19.203 -13.938 -10.5 1 98.94 101 THR A C 1
ATOM 806 O O . THR A 1 101 ? -19.484 -12.82 -10.039 1 98.94 101 THR A O 1
ATOM 809 N N . SER A 1 102 ? -18.641 -14.156 -11.656 1 98.81 102 SER A N 1
ATOM 810 C CA . SER A 1 102 ? -18.656 -13.078 -12.641 1 98.81 102 SER A CA 1
ATOM 811 C C . SER A 1 102 ? -20.031 -12.906 -13.258 1 98.81 102 SER A C 1
ATOM 813 O O . SER A 1 102 ? -20.594 -13.859 -13.812 1 98.81 102 SER A O 1
ATOM 815 N N . LEU A 1 103 ? -20.578 -11.711 -13.18 1 98.75 103 LEU A N 1
ATOM 816 C CA . LEU A 1 103 ? -21.922 -11.438 -13.695 1 98.75 103 LEU A CA 1
ATOM 817 C C . LEU A 1 103 ? -21.844 -10.82 -15.094 1 98.75 103 LEU A C 1
ATOM 819 O O . LEU A 1 103 ? -22.875 -10.484 -15.68 1 98.75 103 LEU A O 1
ATOM 823 N N . GLY A 1 104 ? -20.656 -10.664 -15.57 1 97.88 104 GLY A N 1
ATOM 824 C CA . GLY A 1 104 ? -20.438 -10.023 -16.859 1 97.88 104 GLY A CA 1
ATOM 825 C C . GLY A 1 104 ? -20.25 -8.523 -16.75 1 97.88 104 GLY A C 1
ATOM 826 O O . GLY A 1 104 ? -20.656 -7.91 -15.758 1 97.88 104 GLY A O 1
ATOM 827 N N . ASP A 1 105 ? -19.547 -7.887 -17.734 1 97.31 105 ASP A N 1
ATOM 828 C CA . ASP A 1 105 ? -19.359 -6.449 -17.891 1 97.31 105 ASP A CA 1
ATOM 829 C C . ASP A 1 105 ? -18.672 -5.852 -16.656 1 97.31 105 ASP A C 1
ATOM 831 O O . ASP A 1 105 ? -19.031 -4.758 -16.219 1 97.31 105 ASP A O 1
ATOM 835 N N . GLY A 1 106 ? -17.828 -6.645 -15.969 1 98.31 106 GLY A N 1
ATOM 836 C CA . GLY A 1 106 ? -17.016 -6.145 -14.875 1 98.31 106 GLY A CA 1
ATOM 837 C C . GLY A 1 106 ? -17.75 -6.172 -13.539 1 98.31 106 GLY A C 1
ATOM 838 O O . GLY A 1 106 ? -17.312 -5.535 -12.578 1 98.31 106 GLY A O 1
ATOM 839 N N . ASN A 1 107 ? -18.859 -6.875 -13.555 1 98.88 107 ASN A N 1
ATOM 840 C CA . ASN A 1 107 ? -19.625 -6.988 -12.32 1 98.88 107 ASN A CA 1
ATOM 841 C C . ASN A 1 107 ? -19.453 -8.367 -11.68 1 98.88 107 ASN A C 1
ATOM 843 O O . ASN A 1 107 ? -19.438 -9.375 -12.383 1 98.88 107 ASN A O 1
ATOM 847 N N . TYR A 1 108 ? -19.312 -8.383 -10.391 1 98.88 108 TYR A N 1
ATOM 848 C CA . TYR A 1 108 ? -19.062 -9.617 -9.656 1 98.88 108 TYR A CA 1
ATOM 849 C C . TYR A 1 108 ? -19.922 -9.672 -8.391 1 98.88 108 TYR A C 1
ATOM 851 O O . TYR A 1 108 ? -20.344 -8.641 -7.875 1 98.88 108 TYR A O 1
ATOM 859 N N . THR A 1 109 ? -20.156 -10.836 -7.883 1 98.94 109 THR A N 1
ATOM 860 C CA . THR A 1 109 ? -20.672 -11.094 -6.539 1 98.94 109 THR A CA 1
ATOM 861 C C . THR A 1 109 ? -19.891 -12.227 -5.883 1 98.94 109 THR A C 1
ATOM 863 O O . THR A 1 109 ? -19.203 -13 -6.562 1 98.94 109 THR A O 1
ATOM 866 N N . GLY A 1 110 ? -19.938 -12.234 -4.586 1 98.81 110 GLY A N 1
ATOM 867 C CA . GLY A 1 110 ? -19.203 -13.281 -3.9 1 98.81 110 GLY A CA 1
ATOM 868 C C . GLY A 1 110 ? -19.672 -13.508 -2.475 1 98.81 110 GLY A C 1
ATOM 869 O O . GLY A 1 110 ? -20.375 -12.664 -1.906 1 98.81 110 GLY A O 1
ATOM 870 N N . THR A 1 111 ? -19.312 -14.648 -1.959 1 98.69 111 THR A N 1
ATOM 871 C CA . THR A 1 111 ? -19.578 -15.016 -0.572 1 98.69 111 THR A CA 1
ATOM 872 C C . THR A 1 111 ? -18.344 -15.648 0.069 1 98.69 111 THR A C 1
ATOM 874 O O . THR A 1 111 ? -17.453 -16.109 -0.632 1 98.69 111 THR A O 1
ATOM 877 N N . ALA A 1 112 ? -18.328 -15.586 1.342 1 97.62 112 ALA A N 1
ATOM 878 C CA . ALA A 1 112 ? -17.359 -16.297 2.18 1 97.62 112 ALA A CA 1
ATOM 879 C C . ALA A 1 112 ? -17.938 -16.578 3.561 1 97.62 112 ALA A C 1
ATOM 881 O O . ALA A 1 112 ? -18.969 -16.016 3.939 1 97.62 112 ALA A O 1
ATOM 882 N N . GLY A 1 113 ? -17.297 -17.516 4.309 1 93.25 113 GLY A N 1
ATOM 883 C CA . GLY A 1 113 ? -17.812 -17.984 5.578 1 93.25 113 GLY A CA 1
ATOM 884 C C . GLY A 1 113 ? -18.016 -16.875 6.594 1 93.25 113 GLY A C 1
ATOM 885 O O . GLY A 1 113 ? -18.938 -16.922 7.395 1 93.25 113 GLY A O 1
ATOM 886 N N . ASP A 1 114 ? -17.234 -15.883 6.574 1 91.06 114 ASP A N 1
ATOM 887 C CA . ASP A 1 114 ? -17.25 -14.836 7.594 1 91.06 114 ASP A CA 1
ATOM 888 C C . ASP A 1 114 ? -17.875 -13.555 7.047 1 91.06 114 ASP A C 1
ATOM 890 O O . ASP A 1 114 ? -17.734 -12.492 7.656 1 91.06 114 ASP A O 1
ATOM 894 N N . ILE A 1 115 ? -18.469 -13.594 5.883 1 95.19 115 ILE A N 1
ATOM 895 C CA . ILE A 1 115 ? -19.078 -12.43 5.262 1 95.19 115 ILE A CA 1
ATOM 896 C C . ILE A 1 115 ? -20.594 -12.461 5.488 1 95.19 115 ILE A C 1
ATOM 898 O O . ILE A 1 115 ? -21.219 -13.516 5.41 1 95.19 115 ILE A O 1
ATOM 902 N N . ILE A 1 116 ? -21.141 -11.367 5.773 1 96.94 116 ILE A N 1
ATOM 903 C CA . ILE A 1 116 ? -22.578 -11.234 5.914 1 96.94 116 ILE A CA 1
ATOM 904 C C . ILE A 1 116 ? -23.203 -10.914 4.555 1 96.94 116 ILE A C 1
ATOM 906 O O . ILE A 1 116 ? -22.875 -9.906 3.934 1 96.94 116 ILE A O 1
ATOM 910 N N . GLY A 1 117 ? -24.188 -11.719 4.141 1 97.38 117 GLY A N 1
ATOM 911 C CA . GLY A 1 117 ? -24.812 -11.516 2.844 1 97.38 117 GLY A CA 1
ATOM 912 C C . GLY A 1 117 ? -23.859 -11.758 1.682 1 97.38 117 GLY A C 1
ATOM 913 O O . GLY A 1 117 ? -23.156 -12.773 1.648 1 97.38 117 GLY A O 1
ATOM 914 N N . THR A 1 118 ? -23.922 -10.844 0.679 1 98.5 118 THR A N 1
ATOM 915 C CA . THR A 1 118 ? -23.125 -11 -0.535 1 98.5 118 THR A CA 1
ATOM 916 C C . THR A 1 118 ? -22.219 -9.789 -0.75 1 98.5 118 THR A C 1
ATOM 918 O O . THR A 1 118 ? -22.625 -8.648 -0.518 1 98.5 118 THR A O 1
ATOM 921 N N . ALA A 1 119 ? -21.016 -10.117 -1.146 1 98.81 119 ALA A N 1
ATOM 922 C CA . ALA A 1 119 ? -20.109 -9.062 -1.578 1 98.81 119 ALA A CA 1
ATOM 923 C C . ALA A 1 119 ? -20.453 -8.578 -2.982 1 98.81 119 ALA A C 1
ATOM 925 O O . ALA A 1 119 ? -21.016 -9.336 -3.789 1 98.81 119 ALA A O 1
ATOM 926 N N . VAL A 1 120 ? -20.156 -7.336 -3.232 1 98.88 120 VAL A N 1
ATOM 927 C CA . VAL A 1 120 ? -20.406 -6.746 -4.547 1 98.88 120 VAL A CA 1
ATOM 928 C C . VAL A 1 120 ? -19.094 -6.176 -5.102 1 98.88 120 VAL A C 1
ATOM 930 O O . VAL A 1 120 ? -18.375 -5.457 -4.402 1 98.88 120 VAL A O 1
ATOM 933 N N . GLY A 1 121 ? -18.844 -6.52 -6.363 1 98.88 121 GLY A N 1
ATOM 934 C CA . GLY A 1 121 ? -17.641 -6.035 -7.035 1 98.88 121 GLY A CA 1
ATOM 935 C C . GLY A 1 121 ? -17.938 -5.383 -8.375 1 98.88 121 GLY A C 1
ATOM 936 O O . GLY A 1 121 ? -18.812 -5.836 -9.109 1 98.88 121 GLY A O 1
ATOM 937 N N . GLU A 1 122 ? -17.188 -4.332 -8.664 1 98.88 122 GLU A N 1
ATOM 938 C CA . GLU A 1 122 ? -17.219 -3.645 -9.953 1 98.88 122 GLU A CA 1
ATOM 939 C C . GLU A 1 122 ? -15.805 -3.346 -10.453 1 98.88 122 GLU A C 1
ATOM 941 O O . GLU A 1 122 ? -14.984 -2.811 -9.711 1 98.88 122 GLU A O 1
ATOM 946 N N . ALA A 1 123 ? -15.586 -3.719 -11.672 1 98.81 123 ALA A N 1
ATOM 947 C CA . ALA A 1 123 ? -14.281 -3.455 -12.273 1 98.81 123 ALA A CA 1
ATOM 948 C C . ALA A 1 123 ? -14.414 -2.568 -13.508 1 98.81 123 ALA A C 1
ATOM 950 O O . ALA A 1 123 ? -15.336 -2.742 -14.312 1 98.81 123 ALA A O 1
ATOM 951 N N . ARG A 1 124 ? -13.648 -1.574 -13.602 1 98.75 124 ARG A N 1
ATOM 952 C CA . ARG A 1 124 ? -13.453 -0.75 -14.789 1 98.75 124 ARG A CA 1
ATOM 953 C C . ARG A 1 124 ? -11.969 -0.449 -15 1 98.75 124 ARG A C 1
ATOM 955 O O . ARG A 1 124 ? -11.281 -0.021 -14.078 1 98.75 124 ARG A O 1
ATOM 962 N N . GLY A 1 125 ? -11.508 -0.704 -16.219 1 98.5 125 GLY A N 1
ATOM 963 C CA . GLY A 1 125 ? -10.078 -0.525 -16.453 1 98.5 125 GLY A CA 1
ATOM 964 C C . GLY A 1 125 ? -9.211 -1.296 -15.477 1 98.5 125 GLY A C 1
ATOM 965 O O . GLY A 1 125 ? -9.406 -2.498 -15.281 1 98.5 125 GLY A O 1
ATOM 966 N N . SER A 1 126 ? -8.32 -0.629 -14.867 1 98.75 126 SER A N 1
ATOM 967 C CA . SER A 1 126 ? -7.328 -1.281 -14.023 1 98.75 126 SER A CA 1
ATOM 968 C C . SER A 1 126 ? -7.797 -1.356 -12.57 1 98.75 126 SER A C 1
ATOM 970 O O . SER A 1 126 ? -7.027 -1.726 -11.688 1 98.75 126 SER A O 1
ATOM 972 N N . ALA A 1 127 ? -9.062 -0.977 -12.328 1 98.88 127 ALA A N 1
ATOM 973 C CA . ALA A 1 127 ? -9.508 -0.867 -10.938 1 98.88 127 ALA A CA 1
ATOM 974 C C . ALA A 1 127 ? -10.719 -1.758 -10.68 1 98.88 127 ALA A C 1
ATOM 976 O O . ALA A 1 127 ? -11.539 -1.976 -11.57 1 98.88 127 ALA A O 1
ATOM 977 N N . LEU A 1 128 ? -10.836 -2.256 -9.523 1 98.88 128 LEU A N 1
ATOM 978 C CA . LEU A 1 128 ? -11.984 -2.994 -9.008 1 98.88 128 LEU A CA 1
ATOM 979 C C . LEU A 1 128 ? -12.32 -2.553 -7.59 1 98.88 128 LEU A C 1
ATOM 981 O O . LEU A 1 128 ? -11.43 -2.367 -6.762 1 98.88 128 LEU A O 1
ATOM 985 N N . ARG A 1 129 ? -13.547 -2.361 -7.328 1 98.88 129 ARG A N 1
ATOM 986 C CA . ARG A 1 129 ? -14.047 -2.064 -5.988 1 98.88 129 ARG A CA 1
ATOM 987 C C . ARG A 1 129 ? -14.859 -3.229 -5.434 1 98.88 129 ARG A C 1
ATOM 989 O O . ARG A 1 129 ? -15.836 -3.66 -6.055 1 98.88 129 ARG A O 1
ATOM 996 N N . TRP A 1 130 ? -14.469 -3.795 -4.348 1 98.88 130 TRP A N 1
ATOM 997 C CA . TRP A 1 130 ? -15.07 -4.938 -3.676 1 98.88 130 TRP A CA 1
ATOM 998 C C . TRP A 1 130 ? -15.625 -4.539 -2.311 1 98.88 130 TRP A C 1
ATOM 1000 O O . TRP A 1 130 ? -14.891 -4.031 -1.461 1 98.88 130 TRP A O 1
ATOM 1010 N N . ARG A 1 131 ? -16.922 -4.723 -2.09 1 98.81 131 ARG A N 1
ATOM 1011 C CA . ARG A 1 131 ? -17.562 -4.258 -0.87 1 98.81 131 ARG A CA 1
ATOM 1012 C C . ARG A 1 131 ? -18.344 -5.383 -0.198 1 98.81 131 ARG A C 1
ATOM 1014 O O . ARG A 1 131 ? -19.031 -6.148 -0.867 1 98.81 131 ARG A O 1
ATOM 1021 N N . TYR A 1 132 ? -18.25 -5.434 1.067 1 98.62 132 TYR A N 1
ATOM 1022 C CA . TYR A 1 132 ? -18.922 -6.484 1.816 1 98.62 132 TYR A CA 1
ATOM 1023 C C . TYR A 1 132 ? -18.984 -6.145 3.299 1 98.62 132 TYR A C 1
ATOM 1025 O O . TYR A 1 132 ? -18.266 -5.258 3.771 1 98.62 132 TYR A O 1
ATOM 1033 N N . ASP A 1 133 ? -19.797 -6.844 4.012 1 98.31 133 ASP A N 1
ATOM 1034 C CA . ASP A 1 133 ? -19.891 -6.766 5.469 1 98.31 133 ASP A CA 1
ATOM 1035 C C . ASP A 1 133 ? -19.344 -8.031 6.121 1 98.31 133 ASP A C 1
ATOM 1037 O O . ASP A 1 133 ? -19.547 -9.141 5.613 1 98.31 133 ASP A O 1
ATOM 1041 N N . MET A 1 134 ? -18.656 -7.781 7.164 1 97.06 134 MET A N 1
ATOM 1042 C CA . MET A 1 134 ? -18.031 -8.906 7.852 1 97.06 134 MET A CA 1
ATOM 1043 C C . MET A 1 134 ? -18.219 -8.805 9.359 1 97.06 134 MET A C 1
ATOM 1045 O O . MET A 1 134 ? -18.312 -7.699 9.898 1 97.06 134 MET A O 1
ATOM 1049 N N . LEU A 1 135 ? -18.359 -9.984 9.977 1 91.75 135 LEU A N 1
ATOM 1050 C CA . LEU A 1 135 ? -18.234 -10.039 11.43 1 91.75 135 LEU A CA 1
ATOM 1051 C C . LEU A 1 135 ? -16.766 -10.141 11.844 1 91.75 135 LEU A C 1
ATOM 1053 O O . LEU A 1 135 ? -16.109 -11.148 11.578 1 91.75 135 LEU A O 1
ATOM 1057 N N . LEU A 1 136 ? -16.25 -9.164 12.469 1 90.31 136 LEU A N 1
ATOM 1058 C CA . LEU A 1 136 ? -14.844 -9.094 12.867 1 90.31 136 LEU A CA 1
ATOM 1059 C C . LEU A 1 136 ? -14.688 -9.406 14.352 1 90.31 136 LEU A C 1
ATOM 1061 O O . LEU A 1 136 ? -15.242 -8.703 15.195 1 90.31 136 LEU A O 1
ATOM 1065 N N . PRO A 1 137 ? -13.969 -10.461 14.648 1 87 137 PRO A N 1
ATOM 1066 C CA . PRO A 1 137 ? -13.703 -10.734 16.062 1 87 137 PRO A CA 1
ATOM 1067 C C . PRO A 1 137 ? -12.672 -9.781 16.672 1 87 137 PRO A C 1
ATOM 1069 O O . PRO A 1 137 ? -11.594 -9.586 16.094 1 87 137 PRO A O 1
ATOM 1072 N N . VAL A 1 138 ? -13 -9.109 17.75 1 83.94 138 VAL A N 1
ATOM 1073 C CA . VAL A 1 138 ? -12.094 -8.227 18.469 1 83.94 138 VAL A CA 1
ATOM 1074 C C . VAL A 1 138 ? -12.188 -8.5 19.969 1 83.94 138 VAL A C 1
ATOM 1076 O O . VAL A 1 138 ? -13.219 -8.227 20.594 1 83.94 138 VAL A O 1
ATOM 1079 N N . ASP A 1 139 ? -11.016 -9.016 20.625 1 85.31 139 ASP A N 1
ATOM 1080 C CA . ASP A 1 139 ? -10.898 -9.234 22.062 1 85.31 139 ASP A CA 1
ATOM 1081 C C . ASP A 1 139 ? -12.094 -10.008 22.594 1 85.31 139 ASP A C 1
ATOM 1083 O O . ASP A 1 139 ? -12.703 -9.617 23.594 1 85.31 139 ASP A O 1
ATOM 1087 N N . GLY A 1 140 ? -12.531 -10.984 21.906 1 86.06 140 GLY A N 1
ATOM 1088 C CA . GLY A 1 140 ? -13.578 -11.867 22.391 1 86.06 140 GLY A CA 1
ATOM 1089 C C . GLY A 1 140 ? -14.969 -11.453 21.938 1 86.06 140 GLY A C 1
ATOM 1090 O O . GLY A 1 140 ? -15.945 -12.164 22.188 1 86.06 140 GLY A O 1
ATOM 1091 N N . ASP A 1 141 ? -15.07 -10.297 21.438 1 90.06 141 ASP A N 1
ATOM 1092 C CA . ASP A 1 141 ? -16.328 -9.82 20.906 1 90.06 141 ASP A CA 1
ATOM 1093 C C . ASP A 1 141 ? -16.328 -9.859 19.375 1 90.06 141 ASP A C 1
ATOM 1095 O O . ASP A 1 141 ? -15.305 -10.164 18.766 1 90.06 141 ASP A O 1
ATOM 1099 N N . GLU A 1 142 ? -17.547 -9.727 18.766 1 90.94 142 GLU A N 1
ATOM 1100 C CA . GLU A 1 142 ? -17.672 -9.633 17.312 1 90.94 142 GLU A CA 1
ATOM 1101 C C . GLU A 1 142 ? -18.422 -8.367 16.906 1 90.94 142 GLU A C 1
ATOM 1103 O O . GLU A 1 142 ? -19.438 -8.023 17.516 1 90.94 142 GLU A O 1
ATOM 1108 N N . TYR A 1 143 ? -17.891 -7.738 15.953 1 92.56 143 TYR A N 1
ATOM 1109 C CA . TYR A 1 143 ? -18.531 -6.531 15.438 1 92.56 143 TYR A CA 1
ATOM 1110 C C . TYR A 1 143 ? -18.75 -6.629 13.938 1 92.56 143 TYR A C 1
ATOM 1112 O O . TYR A 1 143 ? -17.906 -7.141 13.203 1 92.56 143 TYR A O 1
ATOM 1120 N N . GLN A 1 144 ? -19.938 -6.133 13.547 1 95.56 144 GLN A N 1
ATOM 1121 C CA . GLN A 1 144 ? -20.172 -6.008 12.117 1 95.56 144 GLN A CA 1
ATOM 11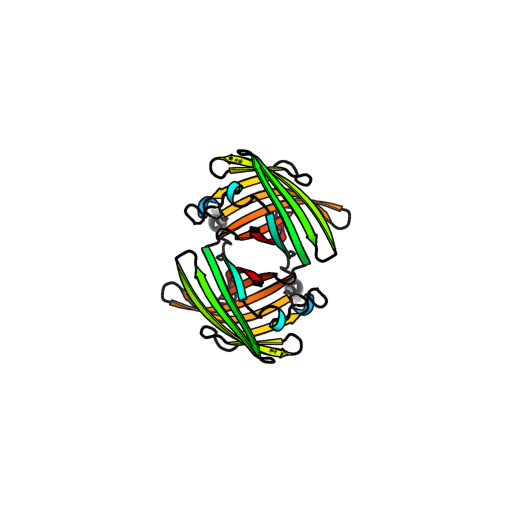22 C C . GLN A 1 144 ? -19.5 -4.766 11.555 1 95.56 144 GLN A C 1
ATOM 1124 O O . GLN A 1 144 ? -19.688 -3.66 12.07 1 95.56 144 GLN A O 1
ATOM 1129 N N . VAL A 1 145 ? -18.734 -4.957 10.562 1 97.94 145 VAL A N 1
ATOM 1130 C CA . VAL A 1 145 ? -18.047 -3.85 9.898 1 97.94 145 VAL A CA 1
ATOM 1131 C C . VAL A 1 145 ? -18.25 -3.951 8.391 1 97.94 145 VAL A C 1
ATOM 1133 O O . VAL A 1 145 ? -18.609 -5.012 7.875 1 97.94 145 VAL A O 1
ATOM 1136 N N . HIS A 1 146 ? -18.141 -2.787 7.762 1 98.44 146 HIS A N 1
ATOM 1137 C CA . HIS A 1 146 ? -18.188 -2.703 6.305 1 98.44 146 HIS A CA 1
ATOM 1138 C C . HIS A 1 146 ? -16.797 -2.561 5.711 1 98.44 146 HIS A C 1
ATOM 1140 O O . HIS A 1 146 ? -16 -1.728 6.16 1 98.44 146 HIS A O 1
ATOM 1146 N N . PHE A 1 147 ? -16.5 -3.412 4.762 1 98.62 147 PHE A N 1
ATOM 1147 C CA . PHE A 1 147 ? -15.242 -3.318 4.023 1 98.62 147 PHE A CA 1
ATOM 1148 C C . PHE A 1 147 ? -15.461 -2.666 2.664 1 98.62 147 PHE A C 1
ATOM 1150 O O . PHE A 1 147 ? -16.375 -3.051 1.925 1 98.62 147 PHE A O 1
ATOM 1157 N N . ASP A 1 148 ? -14.695 -1.669 2.389 1 98.62 148 ASP A N 1
ATOM 1158 C CA . ASP A 1 148 ? -14.617 -1.027 1.079 1 98.62 148 ASP A CA 1
ATOM 1159 C C . ASP A 1 148 ? -13.219 -1.171 0.479 1 98.62 148 ASP A C 1
ATOM 1161 O O . ASP A 1 148 ? -12.328 -0.369 0.768 1 98.62 148 ASP A O 1
ATOM 1165 N N . ASP A 1 149 ? -13.07 -2.178 -0.433 1 98.75 149 ASP A N 1
ATOM 1166 C CA . ASP A 1 149 ? -11.773 -2.557 -0.982 1 98.75 149 ASP A CA 1
ATOM 1167 C C . ASP A 1 149 ? -11.586 -1.986 -2.385 1 98.75 149 ASP A C 1
ATOM 1169 O O . ASP A 1 149 ? -12.375 -2.262 -3.287 1 98.75 149 ASP A O 1
ATOM 1173 N N . TRP A 1 150 ? -10.539 -1.247 -2.539 1 98.88 150 TRP A N 1
ATOM 1174 C CA . TRP A 1 150 ? -10.078 -0.83 -3.861 1 98.88 150 TRP A CA 1
ATOM 1175 C C . TRP A 1 150 ? -8.852 -1.619 -4.289 1 98.88 150 TRP A C 1
ATOM 1177 O O . TRP A 1 150 ? -7.859 -1.684 -3.553 1 98.88 150 TRP A O 1
ATOM 1187 N N . MET A 1 151 ? -8.938 -2.254 -5.438 1 98.94 151 MET A N 1
ATOM 1188 C CA . MET A 1 151 ? -7.82 -2.979 -6.031 1 98.94 151 MET A CA 1
ATOM 1189 C C . MET A 1 151 ? -7.352 -2.299 -7.312 1 98.94 151 MET A C 1
ATOM 1191 O O . MET A 1 151 ? -8.164 -1.922 -8.156 1 98.94 151 MET A O 1
ATOM 1195 N N . PHE A 1 152 ? -6.098 -2.148 -7.461 1 98.94 152 PHE A N 1
ATOM 1196 C CA . PHE A 1 152 ? -5.516 -1.562 -8.656 1 98.94 152 PHE A CA 1
ATOM 1197 C C . PHE A 1 152 ? -4.48 -2.498 -9.273 1 98.94 152 PHE A C 1
ATOM 1199 O O . PHE A 1 152 ? -3.502 -2.865 -8.617 1 98.94 152 PHE A O 1
ATOM 1206 N N . LEU A 1 153 ? -4.738 -2.926 -10.469 1 98.94 153 LEU A N 1
ATOM 1207 C CA . LEU A 1 153 ? -3.764 -3.713 -11.211 1 98.94 153 LEU A CA 1
ATOM 1208 C C . LEU A 1 153 ? -2.637 -2.828 -11.734 1 98.94 153 LEU A C 1
ATOM 1210 O O . LEU A 1 153 ? -2.85 -2.006 -12.625 1 98.94 153 LEU A O 1
ATOM 1214 N N . VAL A 1 154 ? -1.483 -3.012 -11.203 1 98.88 154 VAL A N 1
ATOM 1215 C CA . VAL A 1 154 ? -0.371 -2.119 -11.508 1 98.88 154 VAL A CA 1
ATOM 1216 C C . VAL A 1 154 ? 0.383 -2.637 -12.734 1 98.88 154 VAL A C 1
ATOM 1218 O O . VAL A 1 154 ? 0.838 -1.852 -13.57 1 98.88 154 VAL A O 1
ATOM 1221 N N . ASN A 1 155 ? 0.583 -3.906 -12.789 1 98.31 155 ASN A N 1
ATOM 1222 C CA . ASN A 1 155 ? 1.11 -4.684 -13.906 1 98.31 155 ASN A CA 1
ATOM 1223 C C . ASN A 1 155 ? 0.524 -6.09 -13.938 1 98.31 155 ASN A C 1
ATOM 1225 O O . ASN A 1 155 ? -0.334 -6.43 -13.117 1 98.31 155 ASN A O 1
ATOM 1229 N N . ASP A 1 156 ? 0.91 -6.941 -14.742 1 96.94 156 ASP A N 1
ATOM 1230 C CA . ASP A 1 156 ? 0.23 -8.211 -15 1 96.94 156 ASP A CA 1
ATOM 1231 C C . ASP A 1 156 ? 0.253 -9.109 -13.766 1 96.94 156 ASP A C 1
ATOM 1233 O O . ASP A 1 156 ? -0.54 -10.047 -13.656 1 96.94 156 ASP A O 1
ATOM 1237 N N . ASN A 1 157 ? 1.108 -8.773 -12.789 1 97.94 157 ASN A N 1
ATOM 1238 C CA . ASN A 1 157 ? 1.317 -9.719 -11.703 1 97.94 157 ASN A CA 1
ATOM 1239 C C . ASN A 1 157 ? 1.124 -9.07 -10.336 1 97.94 157 ASN A C 1
ATOM 1241 O O . ASN A 1 157 ? 1.385 -9.688 -9.305 1 97.94 157 ASN A O 1
ATOM 1245 N N . THR A 1 158 ? 0.722 -7.816 -10.328 1 98.88 158 THR A N 1
ATOM 1246 C CA . THR A 1 158 ? 0.726 -7.121 -9.047 1 98.88 158 THR A CA 1
ATOM 1247 C C . THR A 1 158 ? -0.547 -6.297 -8.875 1 98.88 158 THR A C 1
ATOM 1249 O O . THR A 1 158 ? -0.859 -5.445 -9.711 1 98.88 158 THR A O 1
ATOM 1252 N N . ILE A 1 159 ? -1.278 -6.547 -7.816 1 98.94 159 ILE A N 1
ATOM 1253 C CA . ILE A 1 159 ? -2.393 -5.707 -7.387 1 98.94 159 ILE A CA 1
ATOM 1254 C C . ILE A 1 159 ? -2.037 -5.008 -6.078 1 98.94 159 ILE A C 1
ATOM 1256 O O . ILE A 1 159 ? -1.519 -5.637 -5.152 1 98.94 159 ILE A O 1
ATOM 1260 N N . ILE A 1 160 ? -2.182 -3.738 -6.008 1 98.94 160 ILE A N 1
ATOM 1261 C CA . ILE A 1 160 ? -2.207 -3.027 -4.734 1 98.94 160 ILE A CA 1
ATOM 1262 C C . ILE A 1 160 ? -3.65 -2.855 -4.27 1 98.94 160 ILE A C 1
ATOM 1264 O O . ILE A 1 160 ? -4.492 -2.344 -5.012 1 98.94 160 ILE A O 1
ATOM 1268 N N . ASN A 1 161 ? -3.934 -3.322 -3.082 1 98.88 161 ASN A N 1
ATOM 1269 C CA . ASN A 1 161 ? -5.266 -3.289 -2.486 1 98.88 161 ASN A CA 1
ATOM 1270 C C . ASN A 1 161 ? -5.309 -2.377 -1.264 1 98.88 161 ASN A C 1
ATOM 1272 O O . ASN A 1 161 ? -4.457 -2.473 -0.381 1 98.88 161 ASN A O 1
ATOM 1276 N N . LYS A 1 162 ? -6.219 -1.485 -1.26 1 98.88 162 LYS A N 1
ATOM 1277 C CA . LYS A 1 162 ? -6.473 -0.585 -0.138 1 98.88 162 LYS A CA 1
ATOM 1278 C C . LYS A 1 162 ? -7.902 -0.733 0.374 1 98.88 162 LYS A C 1
ATOM 1280 O O . LYS A 1 162 ? -8.859 -0.566 -0.385 1 98.88 162 LYS A O 1
ATOM 1285 N N . SER A 1 163 ? -8.008 -0.944 1.658 1 98.62 163 SER A N 1
ATOM 1286 C CA . SER A 1 163 ? -9.312 -1.211 2.252 1 98.62 163 SER A CA 1
ATOM 1287 C C . SER A 1 163 ? -9.617 -0.233 3.383 1 98.62 163 SER A C 1
ATOM 1289 O O . SER A 1 163 ? -8.773 0.002 4.25 1 98.62 163 SER A O 1
ATOM 1291 N N . ASP A 1 164 ? -10.789 0.28 3.354 1 98.44 164 ASP A N 1
ATOM 1292 C CA . ASP A 1 164 ? -11.344 0.932 4.535 1 98.44 164 ASP A CA 1
ATOM 1293 C C . ASP A 1 164 ? -12.242 -0.026 5.32 1 98.44 164 ASP A C 1
ATOM 1295 O O . ASP A 1 164 ? -13.109 -0.682 4.742 1 98.44 164 ASP A O 1
ATOM 1299 N N . ILE A 1 165 ? -12 -0.133 6.527 1 98.12 165 ILE A N 1
ATOM 1300 C CA . ILE A 1 165 ? -12.906 -0.799 7.453 1 98.12 165 ILE A CA 1
ATOM 1301 C C . ILE A 1 165 ? -13.781 0.238 8.148 1 98.12 165 ILE A C 1
ATOM 1303 O O . ILE A 1 165 ? -13.281 1.085 8.891 1 98.12 165 ILE A O 1
ATOM 1307 N N . ILE A 1 166 ? -15.031 0.146 7.961 1 98.25 166 ILE A N 1
ATOM 1308 C CA . ILE A 1 166 ? -15.953 1.201 8.359 1 98.25 166 ILE A CA 1
ATOM 1309 C C . ILE A 1 166 ? -16.938 0.66 9.391 1 98.25 166 ILE A C 1
ATOM 1311 O O . ILE A 1 166 ? -17.531 -0.405 9.203 1 98.25 166 ILE A O 1
ATOM 1315 N N . LYS A 1 167 ? -17.078 1.288 10.469 1 96.75 167 LYS A N 1
ATOM 1316 C CA . LYS A 1 167 ? -18.062 1.023 11.508 1 96.75 167 LYS A CA 1
ATOM 1317 C C . LYS A 1 167 ? -18.844 2.289 11.859 1 96.75 167 LYS A C 1
ATOM 1319 O O . LYS A 1 167 ? -18.25 3.338 12.117 1 96.75 167 LYS A O 1
ATOM 1324 N N . TRP A 1 168 ? -20.219 2.273 11.758 1 95.25 168 TRP A N 1
ATOM 1325 C CA . TRP A 1 168 ? -21.125 3.387 12.031 1 95.25 168 TRP A CA 1
ATOM 1326 C C . TRP A 1 168 ? -20.781 4.594 11.164 1 95.25 168 TRP A C 1
ATOM 1328 O O . TRP A 1 168 ? -20.734 5.727 11.656 1 95.25 168 TRP A O 1
ATOM 1338 N N . GLY A 1 169 ? -20.328 4.352 10.008 1 95.06 169 GLY A N 1
ATOM 1339 C CA . GLY A 1 169 ? -20.078 5.406 9.039 1 95.06 169 GLY A CA 1
ATOM 1340 C C . GLY A 1 169 ? -18.703 6.027 9.172 1 95.06 169 GLY A C 1
ATOM 1341 O O . GLY A 1 169 ? -18.375 6.977 8.453 1 95.06 169 GLY A O 1
ATOM 1342 N N . VAL A 1 170 ? -17.922 5.453 10.078 1 97.06 170 VAL A N 1
ATOM 1343 C CA . VAL A 1 170 ? -16.594 6.012 10.312 1 97.06 170 VAL A CA 1
ATOM 1344 C C . VAL A 1 170 ? -15.531 4.969 9.984 1 97.06 170 VAL A C 1
ATOM 1346 O O . VAL A 1 170 ? -15.672 3.795 10.344 1 97.06 170 VAL A O 1
ATOM 1349 N N . THR A 1 171 ? -14.477 5.363 9.305 1 97.75 171 THR A N 1
ATOM 1350 C CA . THR A 1 171 ? -13.359 4.457 9.055 1 97.75 171 THR A CA 1
ATOM 1351 C C . THR A 1 171 ? -12.562 4.215 10.336 1 97.75 171 THR A C 1
ATOM 1353 O O . THR A 1 171 ? -11.93 5.133 10.859 1 97.75 171 THR A O 1
ATOM 1356 N N . VAL A 1 172 ? -12.57 3.023 10.797 1 96.75 172 VAL A N 1
ATOM 1357 C CA . VAL A 1 172 ? -11.953 2.723 12.078 1 96.75 172 VAL A CA 1
ATOM 1358 C C . VAL A 1 172 ? -10.578 2.086 11.859 1 96.75 172 VAL A C 1
ATOM 1360 O O . VAL A 1 172 ? -9.766 2.01 12.789 1 96.75 172 VAL A O 1
ATOM 1363 N N . ALA A 1 173 ? -10.336 1.575 10.633 1 97.5 173 ALA A N 1
ATOM 1364 C CA . ALA A 1 173 ? -9.055 0.98 10.281 1 97.5 173 ALA A CA 1
ATOM 1365 C C . ALA A 1 173 ? -8.875 0.917 8.766 1 97.5 173 ALA A C 1
ATOM 1367 O O . ALA A 1 173 ? -9.844 1.066 8.016 1 97.5 173 ALA A O 1
ATOM 1368 N N . LYS A 1 174 ? -7.676 0.824 8.375 1 98.62 174 LYS A N 1
ATOM 1369 C CA . LYS A 1 174 ? -7.332 0.671 6.969 1 98.62 174 LYS A CA 1
ATOM 1370 C C . LYS A 1 174 ? -6.379 -0.504 6.758 1 98.62 174 LYS A C 1
ATOM 1372 O O . LYS A 1 174 ? -5.543 -0.792 7.613 1 98.62 174 LYS A O 1
ATOM 1377 N N . VAL A 1 175 ? -6.562 -1.186 5.676 1 98.75 175 VAL A N 1
ATOM 1378 C CA . VAL A 1 175 ? -5.648 -2.254 5.281 1 98.75 175 VAL A CA 1
ATOM 1379 C C . VAL A 1 175 ? -4.992 -1.905 3.947 1 98.75 175 VAL A C 1
ATOM 1381 O O . VAL A 1 175 ? -5.66 -1.436 3.023 1 98.75 175 VAL A O 1
ATOM 1384 N N . THR A 1 176 ? -3.705 -2 3.854 1 98.94 176 THR A N 1
ATOM 1385 C CA . THR A 1 176 ? -2.961 -1.986 2.598 1 98.94 176 THR A CA 1
ATOM 1386 C C . THR A 1 176 ? -2.273 -3.328 2.363 1 98.94 176 THR A C 1
ATOM 1388 O O . THR A 1 176 ? -1.571 -3.834 3.24 1 98.94 176 THR A O 1
ATOM 1391 N N . LEU A 1 177 ? -2.527 -3.93 1.239 1 98.88 177 LEU A N 1
ATOM 1392 C CA . LEU A 1 177 ? -1.817 -5.168 0.943 1 98.88 177 LEU A CA 1
ATOM 1393 C C . LEU A 1 177 ? -1.463 -5.25 -0.538 1 98.88 177 LEU A C 1
ATOM 1395 O O . LEU A 1 177 ? -2.051 -4.547 -1.361 1 98.88 177 LEU A O 1
ATOM 1399 N N . VAL A 1 178 ? -0.481 -6.027 -0.86 1 98.94 178 VAL A N 1
ATOM 1400 C CA . VAL A 1 178 ? -0.051 -6.336 -2.219 1 98.94 178 VAL A CA 1
ATOM 1401 C C . VAL A 1 178 ? -0.333 -7.809 -2.525 1 98.94 178 VAL A C 1
ATOM 1403 O O . VAL A 1 178 ? -0.074 -8.68 -1.696 1 98.94 178 VAL A O 1
ATOM 1406 N N . ILE A 1 179 ? -0.917 -8.039 -3.621 1 98.94 179 ILE A N 1
ATOM 1407 C CA . ILE A 1 179 ? -1.167 -9.391 -4.105 1 98.94 179 ILE A CA 1
ATOM 1408 C C . ILE A 1 179 ? -0.315 -9.664 -5.344 1 98.94 179 ILE A C 1
ATOM 1410 O O . ILE A 1 179 ? -0.287 -8.852 -6.273 1 98.94 179 ILE A O 1
ATOM 1414 N N . GLN A 1 180 ? 0.331 -10.773 -5.355 1 98.69 180 GLN A N 1
ATOM 1415 C CA . GLN A 1 180 ? 1.239 -11.109 -6.445 1 98.69 180 GLN A CA 1
ATOM 1416 C C . GLN A 1 180 ? 0.944 -12.508 -6.992 1 98.69 180 GLN A C 1
ATOM 1418 O O . GLN A 1 180 ? 0.76 -13.453 -6.223 1 98.69 180 GLN A O 1
ATOM 1423 N N . LYS A 1 181 ? 0.904 -12.578 -8.289 1 98.06 181 LYS A N 1
ATOM 1424 C CA . LYS A 1 181 ? 0.86 -13.883 -8.93 1 98.06 181 LYS A CA 1
ATOM 1425 C C . LYS A 1 181 ? 2.207 -14.594 -8.828 1 98.06 181 LYS A C 1
ATOM 1427 O O . LYS A 1 181 ? 3.258 -13.969 -8.969 1 98.06 181 LYS A O 1
ATOM 1432 N N . LEU A 1 182 ? 2.09 -15.875 -8.531 1 94.5 182 LEU A N 1
ATOM 1433 C CA . LEU A 1 182 ? 3.309 -16.672 -8.508 1 94.5 182 LEU A CA 1
ATOM 1434 C C . LEU A 1 182 ? 3.471 -17.453 -9.812 1 94.5 182 LEU A C 1
ATOM 1436 O O . LEU A 1 182 ? 2.48 -17.844 -10.438 1 94.5 182 LEU A O 1
ATOM 1440 N N . ASP A 1 183 ? 4.641 -17.656 -10.445 1 80.75 183 ASP A N 1
ATOM 1441 C CA . ASP A 1 183 ? 4.926 -18.406 -11.656 1 80.75 183 ASP A CA 1
ATOM 1442 C C . ASP A 1 183 ? 4.637 -19.891 -11.469 1 80.75 183 ASP A C 1
ATOM 1444 O O . ASP A 1 183 ? 4.746 -20.422 -10.352 1 80.75 183 ASP A O 1
ATOM 1448 N N . MET B 1 1 ? -22.188 54.25 42.5 1 32.88 1 MET B N 1
ATOM 1449 C CA . MET B 1 1 ? -21.016 53.594 41.906 1 32.88 1 MET B CA 1
ATOM 1450 C C . MET B 1 1 ? -21.297 52.094 41.688 1 32.88 1 MET B C 1
ATOM 1452 O O . MET B 1 1 ? -21.344 51.312 42.625 1 32.88 1 MET B O 1
ATOM 1456 N N . ARG B 1 2 ? -22.266 51.719 40.75 1 39.78 2 ARG B N 1
ATOM 1457 C CA . ARG B 1 2 ? -22.797 50.438 40.281 1 39.78 2 ARG B CA 1
ATOM 1458 C C . ARG B 1 2 ? -21.688 49.594 39.688 1 39.78 2 ARG B C 1
ATOM 1460 O O . ARG B 1 2 ? -20.969 50 38.781 1 39.78 2 ARG B O 1
ATOM 1467 N N . LEU B 1 3 ? -21.172 48.625 40.469 1 37.34 3 LEU B N 1
ATOM 1468 C CA . LEU B 1 3 ? -20.234 47.562 40.156 1 37.34 3 LEU B CA 1
ATOM 1469 C C . LEU B 1 3 ? -20.672 46.781 38.938 1 37.34 3 LEU B C 1
ATOM 1471 O O . LEU B 1 3 ? -21.75 46.188 38.938 1 37.34 3 LEU B O 1
ATOM 1475 N N . LEU B 1 4 ? -20.469 47.375 37.781 1 41.16 4 LEU B N 1
ATOM 1476 C CA . LEU B 1 4 ? -20.5 46.625 36.531 1 41.16 4 LEU B CA 1
ATOM 1477 C C . LEU B 1 4 ? -19.672 45.344 36.656 1 41.16 4 LEU B C 1
ATOM 1479 O O . LEU B 1 4 ? -18.438 45.406 36.781 1 41.16 4 LEU B O 1
ATOM 1483 N N . LYS B 1 5 ? -20.094 44.344 37.438 1 44.94 5 LYS B N 1
ATOM 1484 C CA . LYS B 1 5 ? -19.547 43 37.469 1 44.94 5 LYS B CA 1
ATOM 1485 C C . LYS B 1 5 ? -19.391 42.469 36.031 1 44.94 5 LYS B C 1
ATOM 1487 O O . LYS B 1 5 ? -20.375 42.344 35.312 1 44.94 5 LYS B O 1
ATOM 1492 N N . LEU B 1 6 ? -18.297 42.875 35.375 1 44.19 6 LEU B N 1
ATOM 1493 C CA . LEU B 1 6 ? -17.781 42.406 34.062 1 44.19 6 LEU B CA 1
ATOM 1494 C C . LEU B 1 6 ? -17.875 40.875 34 1 44.19 6 LEU B C 1
ATOM 1496 O O . LEU B 1 6 ? -17.281 40.188 34.812 1 44.19 6 LEU B O 1
ATOM 1500 N N . ASN B 1 7 ? -19.031 40.312 33.656 1 47.25 7 ASN B N 1
ATOM 1501 C CA . ASN B 1 7 ? -19.312 38.938 33.219 1 47.25 7 ASN B CA 1
ATOM 1502 C C . ASN B 1 7 ? -18.234 38.438 32.281 1 47.25 7 ASN B C 1
ATOM 1504 O O . ASN B 1 7 ? -18.469 37.5 31.516 1 47.25 7 ASN B O 1
ATOM 1508 N N . TRP B 1 8 ? -17.094 39.281 32.062 1 52.09 8 TRP B N 1
ATOM 1509 C CA . TRP B 1 8 ? -15.992 38.875 31.203 1 52.09 8 TRP B CA 1
ATOM 1510 C C . TRP B 1 8 ? -15.336 37.594 31.672 1 52.09 8 TRP B C 1
ATOM 1512 O O . TRP B 1 8 ? -14.672 36.906 30.906 1 52.09 8 TRP B O 1
ATOM 1522 N N . GLY B 1 9 ? -15.57 37.312 33 1 49.47 9 GLY B N 1
ATOM 1523 C CA . GLY B 1 9 ? -14.844 36.156 33.5 1 49.47 9 GLY B CA 1
ATOM 1524 C C . GLY B 1 9 ? -15.352 34.844 32.938 1 49.47 9 GLY B C 1
ATOM 1525 O O . GLY B 1 9 ? -14.562 33.906 32.688 1 49.47 9 GLY B O 1
ATOM 1526 N N . LYS B 1 10 ? -16.703 34.688 32.781 1 58.38 10 LYS B N 1
ATOM 1527 C CA . LYS B 1 10 ? -17.266 33.438 32.344 1 58.38 10 LYS B CA 1
ATOM 1528 C C . LYS B 1 10 ? -16.906 33.156 30.891 1 58.38 10 LYS B C 1
ATOM 1530 O O . LYS B 1 10 ? -16.609 32 30.516 1 58.38 10 LYS B O 1
ATOM 1535 N N . ASN B 1 11 ? -16.844 34.281 30.125 1 58.94 11 ASN B N 1
ATOM 1536 C CA . ASN B 1 11 ? -16.531 34.031 28.719 1 58.94 11 ASN B CA 1
ATOM 1537 C C . ASN B 1 11 ? -15.039 33.719 28.531 1 58.94 11 ASN B C 1
ATOM 1539 O O . ASN B 1 11 ? -14.68 32.938 27.656 1 58.94 11 ASN B O 1
ATOM 1543 N N . ILE B 1 12 ? -14.195 34.312 29.516 1 57.84 12 ILE B N 1
ATOM 1544 C CA . ILE B 1 12 ? -12.766 34.031 29.391 1 57.84 12 ILE B CA 1
ATOM 1545 C C . ILE B 1 12 ? -12.469 32.625 29.875 1 57.84 12 ILE B C 1
ATOM 1547 O O . ILE B 1 12 ? -11.648 31.906 29.266 1 57.84 12 ILE B O 1
ATOM 1551 N N . ILE B 1 13 ? -13.258 32.219 30.938 1 58.59 13 ILE B N 1
ATOM 1552 C CA . ILE B 1 13 ? -13.016 30.859 31.406 1 58.59 13 ILE B CA 1
ATOM 1553 C C . ILE B 1 13 ? -13.5 29.859 30.359 1 58.59 13 ILE B C 1
ATOM 1555 O O . ILE B 1 13 ? -12.836 28.859 30.094 1 58.59 13 ILE B O 1
ATOM 1559 N N . LEU B 1 14 ? -14.648 30.234 29.672 1 57.62 14 LEU B N 1
ATOM 1560 C CA . LEU B 1 14 ? -15.141 29.328 28.641 1 57.62 14 LEU B CA 1
ATOM 1561 C C . LEU B 1 14 ? -14.195 29.297 27.453 1 57.62 14 LEU B C 1
ATOM 1563 O O . LEU B 1 14 ? -13.961 28.234 26.859 1 57.62 14 LEU B O 1
ATOM 1567 N N . SER B 1 15 ? -13.578 30.484 27.188 1 60.06 15 SER B N 1
ATOM 1568 C CA . SER B 1 15 ? -12.633 30.5 26.062 1 60.06 15 SER B CA 1
ATOM 1569 C C . SER B 1 15 ? -11.352 29.766 26.422 1 60.06 15 SER B C 1
ATOM 1571 O O . SER B 1 15 ? -10.766 29.094 25.562 1 60.06 15 SER B 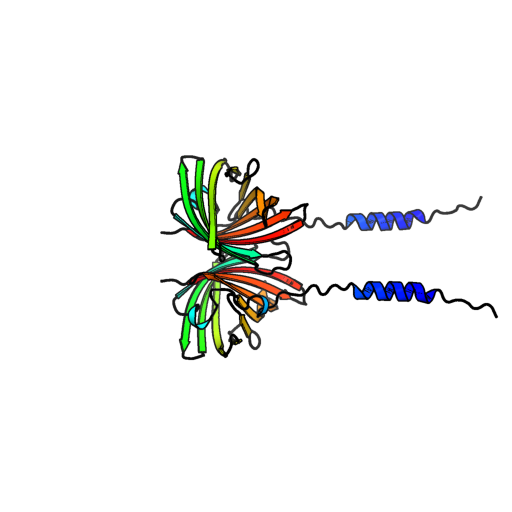O 1
ATOM 1573 N N . LEU B 1 16 ? -10.992 29.906 27.703 1 55.97 16 LEU B N 1
ATOM 1574 C CA . LEU B 1 16 ? -9.773 29.219 28.094 1 55.97 16 LEU B CA 1
ATOM 1575 C C . LEU B 1 16 ? -9.984 27.703 28.109 1 55.97 16 LEU B C 1
ATOM 1577 O O . LEU B 1 16 ? -9.078 26.953 27.766 1 55.97 16 LEU B O 1
ATOM 1581 N N . LEU B 1 17 ? -11.164 27.297 28.547 1 53.91 17 LEU B N 1
ATOM 1582 C CA . LEU B 1 17 ? -11.43 25.859 28.562 1 53.91 17 LEU B CA 1
ATOM 1583 C C . LEU B 1 17 ? -11.508 25.297 27.156 1 53.91 17 LEU B C 1
ATOM 1585 O O . LEU B 1 17 ? -11.117 24.156 26.922 1 53.91 17 LEU B O 1
ATOM 1589 N N . MET B 1 18 ? -11.906 26.141 26.234 1 54.31 18 MET B N 1
ATOM 1590 C CA . MET B 1 18 ? -11.992 25.609 24.875 1 54.31 18 MET B CA 1
ATOM 1591 C C . MET B 1 18 ? -10.602 25.406 24.297 1 54.31 18 MET B C 1
ATOM 1593 O O . MET B 1 18 ? -10.43 24.578 23.375 1 54.31 18 MET B O 1
ATOM 1597 N N . LEU B 1 19 ? -9.641 26.188 24.734 1 52.88 19 LEU B N 1
ATOM 1598 C CA . LEU B 1 19 ? -8.312 26.047 24.156 1 52.88 19 LEU B CA 1
ATOM 1599 C C . LEU B 1 19 ? -7.645 24.75 24.625 1 52.88 19 LEU B C 1
ATOM 1601 O O . LEU B 1 19 ? -6.785 24.203 23.938 1 52.88 19 LEU B O 1
ATOM 1605 N N . SER B 1 20 ? -7.945 24.359 25.828 1 50.09 20 SER B N 1
ATOM 1606 C CA . SER B 1 20 ? -7.176 23.219 26.328 1 50.09 20 SER B CA 1
ATOM 1607 C C . SER B 1 20 ? -7.547 21.938 25.609 1 50.09 20 SER B C 1
ATOM 1609 O O . SER B 1 20 ? -6.824 20.938 25.688 1 50.09 20 SER B O 1
ATOM 1611 N N . LEU B 1 21 ? -8.719 21.828 25.156 1 45.44 21 LEU B N 1
ATOM 1612 C CA . LEU B 1 21 ? -9.062 20.547 24.547 1 45.44 21 LEU B CA 1
ATOM 1613 C C . LEU B 1 21 ? -8.32 20.359 23.219 1 45.44 21 LEU B C 1
ATOM 1615 O O . LEU B 1 21 ? -8.711 19.531 22.406 1 45.44 21 LEU B O 1
ATOM 1619 N N . LEU B 1 22 ? -7.562 21.359 22.891 1 44.59 22 LEU B N 1
ATOM 1620 C CA . LEU B 1 22 ? -6.793 20.906 21.719 1 44.59 22 LEU B CA 1
ATOM 1621 C C . LEU B 1 22 ? -6.074 19.594 22.016 1 44.59 22 LEU B C 1
ATOM 1623 O O . LEU B 1 22 ? -5.074 19.578 22.75 1 44.59 22 LEU B O 1
ATOM 1627 N N . SER B 1 23 ? -6.707 18.547 22.484 1 43.22 23 SER B N 1
ATOM 1628 C CA . SER B 1 23 ? -6.281 17.156 22.531 1 43.22 23 SER B CA 1
ATOM 1629 C C . SER B 1 23 ? -5.121 16.906 21.578 1 43.22 23 SER B C 1
ATOM 1631 O O . SER B 1 23 ? -5.113 17.391 20.453 1 43.22 23 SER B O 1
ATOM 1633 N N . SER B 1 24 ? -3.939 16.672 22.047 1 43.84 24 SER B N 1
ATOM 1634 C CA . SER B 1 24 ? -2.678 16.203 21.484 1 43.84 24 SER B CA 1
ATOM 1635 C C . SER B 1 24 ? -2.91 15.125 20.438 1 43.84 24 SER B C 1
ATOM 1637 O O . SER B 1 24 ? -3.199 13.977 20.766 1 43.84 24 SER B O 1
ATOM 1639 N N . CYS B 1 25 ? -3.645 15.219 19.453 1 52.41 25 CYS B N 1
ATOM 1640 C CA . CYS B 1 25 ? -3.553 14.297 18.328 1 52.41 25 CYS B CA 1
ATOM 1641 C C . CYS B 1 25 ? -2.127 13.789 18.156 1 52.41 25 CYS B C 1
ATOM 1643 O O . CYS B 1 25 ? -1.272 14.5 17.625 1 52.41 25 CYS B O 1
ATOM 1645 N N . SER B 1 26 ? -1.6 13.023 19.156 1 60.25 26 SER B N 1
ATOM 1646 C CA . SER B 1 26 ? -0.252 12.461 19.109 1 60.25 26 SER B CA 1
ATOM 1647 C C . SER B 1 26 ? 0.035 11.797 17.781 1 60.25 26 SER B C 1
ATOM 1649 O O . SER B 1 26 ? -0.725 10.938 17.328 1 60.25 26 SER B O 1
ATOM 1651 N N . SER B 1 27 ? 0.832 12.414 16.859 1 86.44 27 SER B N 1
ATOM 1652 C CA . SER B 1 27 ? 1.329 11.914 15.578 1 86.44 27 SER B CA 1
ATOM 1653 C C . SER B 1 27 ? 2.148 10.641 15.766 1 86.44 27 SER B C 1
ATOM 1655 O O . SER B 1 27 ? 2.738 10.422 16.828 1 86.44 27 SER B O 1
ATOM 1657 N N . VAL B 1 28 ? 2.002 9.648 15 1 96.75 28 VAL B N 1
ATOM 1658 C CA . VAL B 1 28 ? 2.764 8.406 15 1 96.75 28 VAL B CA 1
ATOM 1659 C C . VAL B 1 28 ? 4.258 8.719 14.953 1 96.75 28 VAL B C 1
ATOM 1661 O O . VAL B 1 28 ? 4.699 9.57 14.18 1 96.75 28 VAL B O 1
ATOM 1664 N N . GLU B 1 29 ? 5.008 8.102 15.875 1 97.75 29 GLU B N 1
ATOM 1665 C CA . GLU B 1 29 ? 6.461 8.227 15.914 1 97.75 29 GLU B CA 1
ATOM 1666 C C . GLU B 1 29 ? 7.141 6.898 15.609 1 97.75 29 GLU B C 1
ATOM 1668 O O . GLU B 1 29 ? 6.574 5.832 15.859 1 97.75 29 GLU B O 1
ATOM 1673 N N . VAL B 1 30 ? 8.336 6.941 15.117 1 98.31 30 VAL B N 1
ATOM 1674 C CA . VAL B 1 30 ? 9.062 5.73 14.758 1 98.31 30 VAL B CA 1
ATOM 1675 C C . VAL B 1 30 ? 9.266 4.859 15.992 1 98.31 30 VAL B C 1
ATOM 1677 O O . VAL B 1 30 ? 9.25 3.629 15.906 1 98.31 30 VAL B O 1
ATOM 1680 N N . SER B 1 31 ? 9.445 5.512 17.172 1 97.88 31 SER B N 1
ATOM 1681 C CA . SER B 1 31 ? 9.68 4.797 18.422 1 97.88 31 SER B CA 1
ATOM 1682 C C . SER B 1 31 ? 8.484 3.932 18.797 1 97.88 31 SER B C 1
ATOM 1684 O O . SER B 1 31 ? 8.602 3.014 19.609 1 97.88 31 SER B O 1
ATOM 1686 N N . ASP B 1 32 ? 7.32 4.242 18.281 1 98.25 32 ASP B N 1
ATOM 1687 C CA . ASP B 1 32 ? 6.129 3.439 18.531 1 98.25 32 ASP B CA 1
ATOM 1688 C C . ASP B 1 32 ? 6.328 2 18.062 1 98.25 32 ASP B C 1
ATOM 1690 O O . ASP B 1 32 ? 5.59 1.102 18.469 1 98.25 32 ASP B O 1
ATOM 1694 N N . TYR B 1 33 ? 7.32 1.741 17.219 1 98.62 33 TYR B N 1
ATOM 1695 C CA . TYR B 1 33 ? 7.492 0.426 16.609 1 98.62 33 TYR B CA 1
ATOM 1696 C C . TYR B 1 33 ? 8.656 -0.32 17.234 1 98.62 33 TYR B C 1
ATOM 1698 O O . TYR B 1 33 ? 9.016 -1.414 16.797 1 98.62 33 TYR B O 1
ATOM 1706 N N . GLN B 1 34 ? 9.219 0.287 18.281 1 98.06 34 GLN B N 1
ATOM 1707 C CA . GLN B 1 34 ? 10.297 -0.394 19 1 98.06 34 GLN B CA 1
ATOM 1708 C C . GLN B 1 34 ? 9.867 -1.798 19.422 1 98.06 34 GLN B C 1
ATOM 1710 O O . GLN B 1 34 ? 8.773 -1.989 19.938 1 98.06 34 GLN B O 1
ATOM 1715 N N . GLY B 1 35 ? 10.68 -2.793 19.141 1 97.19 35 GLY B N 1
ATOM 1716 C CA . GLY B 1 35 ? 10.43 -4.156 19.578 1 97.19 35 GLY B CA 1
ATOM 1717 C C . GLY B 1 35 ? 9.648 -4.977 18.578 1 97.19 35 GLY B C 1
ATOM 1718 O O . GLY B 1 35 ? 9.477 -6.184 18.75 1 97.19 35 GLY B O 1
ATOM 1719 N N . THR B 1 36 ? 9.18 -4.371 17.562 1 97.69 36 THR B N 1
ATOM 1720 C CA . THR B 1 36 ? 8.469 -5.121 16.531 1 97.69 36 THR B CA 1
ATOM 1721 C C . THR B 1 36 ? 9.453 -5.863 15.625 1 97.69 36 THR B C 1
ATOM 1723 O O . THR B 1 36 ? 10.617 -5.465 15.508 1 97.69 36 THR B O 1
ATOM 1726 N N . ASN B 1 37 ? 8.969 -6.961 15.031 1 97.19 37 ASN B N 1
ATOM 1727 C CA . ASN B 1 37 ? 9.789 -7.844 14.203 1 97.19 37 ASN B CA 1
ATOM 1728 C C . ASN B 1 37 ? 9.164 -8.062 12.828 1 97.19 37 ASN B C 1
ATOM 1730 O O . ASN B 1 37 ? 7.938 -8.023 12.688 1 97.19 37 ASN B O 1
ATOM 1734 N N . PRO B 1 38 ? 9.938 -8.367 11.883 1 97.69 38 PRO B N 1
ATOM 1735 C CA . PRO B 1 38 ? 11.398 -8.305 11.859 1 97.69 38 PRO B CA 1
ATOM 1736 C C . PRO B 1 38 ? 11.922 -6.871 11.883 1 97.69 38 PRO B C 1
ATOM 1738 O O . PRO B 1 38 ? 11.234 -5.945 11.445 1 97.69 38 PRO B O 1
ATOM 1741 N N . PRO B 1 39 ? 13.086 -6.672 12.391 1 98.12 39 PRO B N 1
ATOM 1742 C CA . PRO B 1 39 ? 13.656 -5.324 12.367 1 98.12 39 P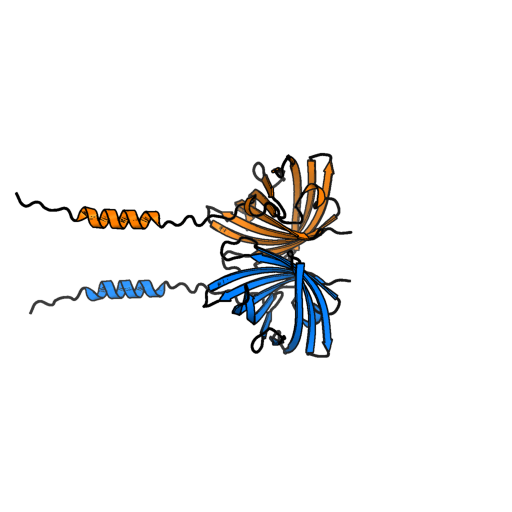RO B CA 1
ATOM 1743 C C . PRO B 1 39 ? 14.102 -4.902 10.969 1 98.12 39 PRO B C 1
ATOM 1745 O O . PRO B 1 39 ? 14.68 -5.707 10.234 1 98.12 39 PRO B O 1
ATOM 1748 N N . LEU B 1 40 ? 13.844 -3.729 10.609 1 98.56 40 LEU B N 1
ATOM 1749 C CA . LEU B 1 40 ? 14.203 -3.189 9.305 1 98.56 40 LEU B CA 1
ATOM 1750 C C . LEU B 1 40 ? 15.57 -2.506 9.359 1 98.56 40 LEU B C 1
ATOM 1752 O O . LEU B 1 40 ? 15.719 -1.458 9.992 1 98.56 40 LEU B O 1
ATOM 1756 N N . LYS B 1 41 ? 16.5 -3.098 8.789 1 98.19 41 LYS B N 1
ATOM 1757 C CA . LYS B 1 41 ? 17.828 -2.529 8.516 1 98.19 41 LYS B CA 1
ATOM 1758 C C . LYS B 1 41 ? 18.031 -2.332 7.016 1 98.19 41 LYS B C 1
ATOM 1760 O O . LYS B 1 41 ? 18 -3.295 6.246 1 98.19 41 LYS B O 1
ATOM 1765 N N . LEU B 1 42 ? 18.281 -1.168 6.57 1 98.44 42 LEU B N 1
ATOM 1766 C CA . LEU B 1 42 ? 18.391 -0.864 5.148 1 98.44 42 LEU B CA 1
ATOM 1767 C C . LEU B 1 42 ? 19.516 -1.68 4.504 1 98.44 42 LEU B C 1
ATOM 1769 O O . LEU B 1 42 ? 19.359 -2.176 3.385 1 98.44 42 LEU B O 1
ATOM 1773 N N . GLU B 1 43 ? 20.609 -1.84 5.273 1 97.88 43 GLU B N 1
ATOM 1774 C CA . GLU B 1 43 ? 21.766 -2.561 4.773 1 97.88 43 GLU B CA 1
ATOM 1775 C C . GLU B 1 43 ? 21.406 -3.998 4.402 1 97.88 43 GLU B C 1
ATOM 1777 O O . GLU B 1 43 ? 21.984 -4.566 3.473 1 97.88 43 GLU B O 1
ATOM 1782 N N . ASN B 1 44 ? 20.531 -4.555 5.172 1 97.38 44 ASN B N 1
ATOM 1783 C CA . ASN B 1 44 ? 20.141 -5.945 4.965 1 97.38 44 ASN B CA 1
ATOM 1784 C C . ASN B 1 44 ? 19.094 -6.082 3.873 1 97.38 44 ASN B C 1
ATOM 1786 O O . ASN B 1 44 ? 19.156 -6.992 3.049 1 97.38 44 ASN B O 1
ATOM 1790 N N . PHE B 1 45 ? 18.125 -5.238 3.861 1 98.5 45 PHE B N 1
ATOM 1791 C CA . PHE B 1 45 ? 17.016 -5.371 2.934 1 98.5 45 PHE B CA 1
ATOM 1792 C C . PHE B 1 45 ? 17.406 -4.898 1.54 1 98.5 45 PHE B C 1
ATOM 1794 O O . PHE B 1 45 ? 17.094 -5.551 0.543 1 98.5 45 PHE B O 1
ATOM 1801 N N . PHE B 1 46 ? 18.016 -3.73 1.448 1 98.62 46 PHE B N 1
ATOM 1802 C CA . PHE B 1 46 ? 18.422 -3.152 0.174 1 98.62 46 PHE B CA 1
ATOM 1803 C C . PHE B 1 46 ? 19.828 -3.617 -0.203 1 98.62 46 PHE B C 1
ATOM 1805 O O . PHE B 1 46 ? 20.781 -2.832 -0.173 1 98.62 46 PHE B O 1
ATOM 1812 N N . ASN B 1 47 ? 19.953 -4.77 -0.51 1 97.81 47 ASN B N 1
ATOM 1813 C CA . ASN B 1 47 ? 21.188 -5.422 -0.924 1 97.81 47 ASN B CA 1
ATOM 1814 C C . ASN B 1 47 ? 20.938 -6.457 -2.018 1 97.81 47 ASN B C 1
ATOM 1816 O O . ASN B 1 47 ? 20.406 -7.535 -1.747 1 97.81 47 ASN B O 1
ATOM 1820 N N . GLY B 1 48 ? 21.328 -6.102 -3.225 1 98.31 48 GLY B N 1
ATOM 1821 C CA . GLY B 1 48 ? 21.031 -6.938 -4.379 1 98.31 48 GLY B CA 1
ATOM 1822 C C . GLY B 1 48 ? 19.891 -6.426 -5.219 1 98.31 48 GLY B C 1
ATOM 1823 O O . GLY B 1 48 ? 19.5 -5.258 -5.117 1 98.31 48 GLY B O 1
ATOM 1824 N N . PRO B 1 49 ? 19.391 -7.25 -6.199 1 98.75 49 PRO B N 1
ATOM 1825 C CA . PRO B 1 49 ? 18.297 -6.832 -7.066 1 98.75 49 PRO B CA 1
ATOM 1826 C C . PRO B 1 49 ? 16.953 -6.777 -6.336 1 98.75 49 PRO B C 1
ATOM 1828 O O . PRO B 1 49 ? 16.641 -7.668 -5.535 1 98.75 49 PRO B O 1
ATOM 1831 N N . LEU B 1 50 ? 16.234 -5.711 -6.555 1 98.81 50 LEU B N 1
ATOM 1832 C CA . LEU B 1 50 ? 14.875 -5.527 -6.031 1 98.81 50 LEU B CA 1
ATOM 1833 C C . LEU B 1 50 ? 13.945 -5.008 -7.121 1 98.81 50 LEU B C 1
ATOM 1835 O O . LEU B 1 50 ? 14.398 -4.551 -8.172 1 98.81 50 LEU B O 1
ATOM 1839 N N . LYS B 1 51 ? 12.656 -5.098 -6.891 1 98.81 51 LYS B N 1
ATOM 1840 C CA . LYS B 1 51 ? 11.625 -4.465 -7.707 1 98.81 51 LYS B CA 1
ATOM 1841 C C . LYS B 1 51 ? 10.57 -3.797 -6.836 1 98.81 51 LYS B C 1
ATOM 1843 O O . LYS B 1 51 ? 10.391 -4.16 -5.672 1 98.81 51 LYS B O 1
ATOM 1848 N N . ALA B 1 52 ? 9.93 -2.871 -7.398 1 98.88 52 ALA B N 1
ATOM 1849 C CA . ALA B 1 52 ? 8.828 -2.209 -6.707 1 98.88 52 ALA B CA 1
ATOM 1850 C C . ALA B 1 52 ? 7.684 -1.898 -7.668 1 98.88 52 ALA B C 1
ATOM 1852 O O . ALA B 1 52 ? 7.898 -1.777 -8.875 1 98.88 52 ALA B O 1
ATOM 1853 N N . SER B 1 53 ? 6.488 -1.866 -7.254 1 98.94 53 SER B N 1
ATOM 1854 C CA . SER B 1 53 ? 5.27 -1.437 -7.934 1 98.94 53 SER B CA 1
ATOM 1855 C C . SER B 1 53 ? 4.465 -0.473 -7.066 1 98.94 53 SER B C 1
ATOM 1857 O O . SER B 1 53 ? 4.344 -0.673 -5.855 1 98.94 53 SER B O 1
ATOM 1859 N N . GLY B 1 54 ? 3.975 0.588 -7.699 1 98.94 54 GLY B N 1
ATOM 1860 C CA . GLY B 1 54 ? 3.326 1.583 -6.859 1 98.94 54 GLY B CA 1
ATOM 1861 C C . GLY B 1 54 ? 2.225 2.342 -7.578 1 98.94 54 GLY B C 1
ATOM 1862 O O . GLY B 1 54 ? 2.059 2.205 -8.789 1 98.94 54 GLY B O 1
ATOM 1863 N N . ILE B 1 55 ? 1.404 3.049 -6.801 1 98.94 55 ILE B N 1
ATOM 1864 C CA . ILE B 1 55 ? 0.342 3.934 -7.27 1 98.94 55 ILE B CA 1
ATOM 1865 C C . ILE B 1 55 ? 0.506 5.316 -6.641 1 98.94 55 ILE B C 1
ATOM 1867 O O . ILE B 1 55 ? 1.063 5.445 -5.547 1 98.94 55 ILE B O 1
ATOM 1871 N N . VAL B 1 56 ? 0.045 6.324 -7.344 1 98.5 56 VAL B N 1
ATOM 1872 C CA . VAL B 1 56 ? -0.035 7.691 -6.844 1 98.5 56 VAL B CA 1
ATOM 1873 C C . VAL B 1 56 ? -1.497 8.125 -6.746 1 98.5 56 VAL B C 1
ATOM 1875 O O . VAL B 1 56 ? -2.25 8.008 -7.715 1 98.5 56 VAL B O 1
ATOM 1878 N N . GLU B 1 57 ? -1.857 8.562 -5.605 1 98.56 57 GLU B N 1
ATOM 1879 C CA . GLU B 1 57 ? -3.195 9.094 -5.371 1 98.56 57 GLU B CA 1
ATOM 1880 C C . GLU B 1 57 ? -3.172 10.617 -5.262 1 98.56 57 GLU B C 1
ATOM 1882 O O . GLU B 1 57 ? -2.262 11.188 -4.656 1 98.56 57 GLU B O 1
ATOM 1887 N N . ASP B 1 58 ? -4.168 11.234 -5.867 1 97.25 58 ASP B N 1
ATOM 1888 C CA . ASP B 1 58 ? -4.305 12.672 -5.641 1 97.25 58 ASP B CA 1
ATOM 1889 C C . ASP B 1 58 ? -5.047 12.945 -4.336 1 97.25 58 ASP B C 1
ATOM 1891 O O . ASP B 1 58 ? -5.281 12.039 -3.541 1 97.25 58 ASP B O 1
ATOM 1895 N N . PHE B 1 59 ? -5.355 14.164 -4.039 1 93.81 59 PHE B N 1
ATOM 1896 C CA . PHE B 1 59 ? -5.902 14.586 -2.754 1 93.81 59 PHE B CA 1
ATOM 1897 C C . PHE B 1 59 ? -7.277 13.961 -2.523 1 93.81 59 PHE B C 1
ATOM 1899 O O . PHE B 1 59 ? -7.707 13.805 -1.38 1 93.81 59 PHE B O 1
ATOM 1906 N N . SER B 1 60 ? -7.977 13.594 -3.58 1 93.88 60 SER B N 1
ATOM 1907 C CA . SER B 1 60 ? -9.312 13.016 -3.469 1 93.88 60 SER B CA 1
ATOM 1908 C C . SER B 1 60 ? -9.242 11.523 -3.195 1 93.88 60 SER B C 1
ATOM 1910 O O . SER B 1 60 ? -10.266 10.891 -2.916 1 93.88 60 SER B O 1
ATOM 1912 N N . GLY B 1 61 ? -8.039 10.93 -3.355 1 96.31 61 GLY B N 1
ATOM 1913 C CA . GLY B 1 61 ? -7.875 9.492 -3.215 1 96.31 61 GLY B CA 1
ATOM 1914 C C . GLY B 1 61 ? -7.926 8.75 -4.539 1 96.31 61 GLY B C 1
ATOM 1915 O O . GLY B 1 61 ? -7.824 7.523 -4.578 1 96.31 61 GLY B O 1
ATOM 1916 N N . LYS B 1 62 ? -8.133 9.523 -5.613 1 98.31 62 LYS B N 1
ATOM 1917 C CA . LYS B 1 62 ? -8.125 8.898 -6.934 1 98.31 62 LYS B CA 1
ATOM 1918 C C . LYS B 1 62 ? -6.711 8.5 -7.352 1 98.31 62 LYS B C 1
ATOM 1920 O O . LYS B 1 62 ? -5.781 9.305 -7.25 1 98.31 62 LYS B O 1
ATOM 1925 N N . VAL B 1 63 ? -6.539 7.297 -7.832 1 98.75 63 VAL B N 1
ATOM 1926 C CA . VAL B 1 63 ? -5.254 6.875 -8.383 1 98.75 63 VAL B CA 1
ATOM 1927 C C . VAL B 1 63 ? -5.047 7.516 -9.758 1 98.75 63 VAL B C 1
ATOM 1929 O O . VAL B 1 63 ? -5.848 7.305 -10.672 1 98.75 63 VAL B O 1
ATOM 1932 N N . ILE B 1 64 ? -3.969 8.242 -9.867 1 97.5 64 ILE B N 1
ATOM 1933 C CA . ILE B 1 64 ? -3.771 9.023 -11.078 1 97.5 64 ILE B CA 1
ATOM 1934 C C . ILE B 1 64 ? -2.533 8.516 -11.82 1 97.5 64 ILE B C 1
ATOM 1936 O O . ILE B 1 64 ? -2.264 8.93 -12.945 1 97.5 64 ILE B O 1
ATOM 1940 N N . ARG B 1 65 ? -1.772 7.691 -11.164 1 97.69 65 ARG B N 1
ATOM 1941 C CA . ARG B 1 65 ? -0.56 7.16 -11.781 1 97.69 65 ARG B CA 1
ATOM 1942 C C . ARG B 1 65 ? -0.181 5.816 -11.164 1 97.69 65 ARG B C 1
ATOM 1944 O O . ARG B 1 65 ? -0.413 5.582 -9.977 1 97.69 65 ARG B O 1
ATOM 1951 N N . LYS B 1 66 ? 0.321 4.965 -12 1 98.81 66 LYS B N 1
ATOM 1952 C CA . LYS B 1 66 ? 0.946 3.715 -11.578 1 98.81 66 LYS B CA 1
ATOM 1953 C C . LYS B 1 66 ? 2.375 3.611 -12.109 1 98.81 66 LYS B C 1
ATOM 1955 O O . LYS B 1 66 ? 2.713 4.227 -13.125 1 98.81 66 LYS B O 1
ATOM 1960 N N . PHE B 1 67 ? 3.197 2.818 -11.398 1 98.81 67 PHE B N 1
ATOM 1961 C CA . PHE B 1 67 ? 4.578 2.729 -11.867 1 98.81 67 PHE B CA 1
ATOM 1962 C C . PHE B 1 67 ? 5.238 1.453 -11.352 1 98.81 67 PHE B C 1
ATOM 1964 O O . PHE B 1 67 ? 4.75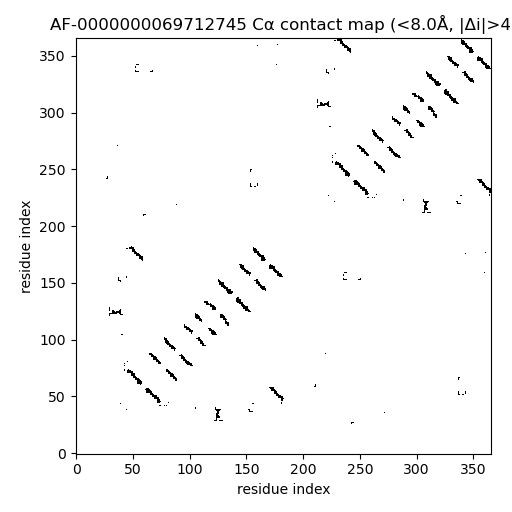 0.83 -10.406 1 98.81 67 PHE B O 1
ATOM 1971 N N . ASN B 1 68 ? 6.246 1.103 -12.008 1 98.88 68 ASN B N 1
ATOM 1972 C CA . ASN B 1 68 ? 7.141 0.009 -11.641 1 98.88 68 ASN B CA 1
ATOM 1973 C C . ASN B 1 68 ? 8.586 0.48 -11.531 1 98.88 68 ASN B C 1
ATOM 1975 O O . ASN B 1 68 ? 9 1.397 -12.242 1 98.88 68 ASN B O 1
ATOM 1979 N N . VAL B 1 69 ? 9.344 -0.157 -10.641 1 98.88 69 VAL B N 1
ATOM 1980 C CA . VAL B 1 69 ? 10.734 0.216 -10.422 1 98.88 69 VAL B CA 1
ATOM 1981 C C . VAL B 1 69 ? 11.609 -1.036 -10.414 1 98.88 69 VAL B C 1
ATOM 1983 O O . VAL B 1 69 ? 11.281 -2.027 -9.758 1 98.88 69 VAL B O 1
ATOM 1986 N N . THR B 1 70 ? 12.633 -1.035 -11.141 1 98.81 70 THR B N 1
ATOM 1987 C CA . THR B 1 70 ? 13.734 -1.965 -10.953 1 98.81 70 THR B CA 1
ATOM 1988 C C . THR B 1 70 ? 14.859 -1.314 -10.141 1 98.81 70 THR B C 1
ATOM 1990 O O . THR B 1 70 ? 15.195 -0.15 -10.367 1 98.81 70 THR B O 1
ATOM 1993 N N . MET B 1 71 ? 15.406 -2.061 -9.18 1 98.88 71 MET B N 1
ATOM 1994 C CA . MET B 1 71 ? 16.422 -1.495 -8.305 1 98.88 71 MET B CA 1
ATOM 1995 C C . MET B 1 71 ? 17.625 -2.428 -8.195 1 98.88 71 MET B C 1
ATOM 1997 O O . MET B 1 71 ? 17.484 -3.646 -8.289 1 98.88 71 MET B O 1
ATOM 2001 N N . GLU B 1 72 ? 18.703 -1.876 -8.031 1 98.88 72 GLU B N 1
ATOM 2002 C CA . GLU B 1 72 ? 19.938 -2.545 -7.617 1 98.88 72 GLU B CA 1
ATOM 2003 C C . GLU B 1 72 ? 20.594 -1.826 -6.438 1 98.88 72 GLU B C 1
ATOM 2005 O O . GLU B 1 72 ? 20.828 -0.619 -6.496 1 98.88 72 GLU B O 1
ATOM 2010 N N . ALA B 1 73 ? 20.844 -2.539 -5.375 1 98.81 73 ALA B N 1
ATOM 2011 C CA . ALA B 1 73 ? 21.406 -1.918 -4.172 1 98.81 73 ALA B CA 1
ATOM 2012 C C . ALA B 1 73 ? 22.656 -2.646 -3.711 1 98.81 73 ALA B C 1
ATOM 2014 O O . ALA B 1 73 ? 22.781 -3.861 -3.887 1 98.81 73 ALA B O 1
ATOM 2015 N N . SER B 1 74 ? 23.547 -1.877 -3.123 1 98.69 74 SER B N 1
ATOM 2016 C CA . SER B 1 74 ? 24.766 -2.439 -2.547 1 98.69 74 SER B CA 1
ATOM 2017 C C . SER B 1 74 ? 25.281 -1.578 -1.4 1 98.69 74 SER B C 1
ATOM 2019 O O . SER B 1 74 ? 24.938 -0.397 -1.302 1 98.69 74 SER B O 1
ATOM 2021 N N . TRP B 1 75 ? 26.094 -2.189 -0.621 1 98.44 75 TRP B N 1
ATOM 2022 C CA . TRP B 1 75 ? 26.672 -1.492 0.519 1 98.44 75 TRP B CA 1
ATOM 2023 C C . TRP B 1 75 ? 28.172 -1.766 0.613 1 98.44 75 TRP B C 1
ATOM 2025 O O . TRP B 1 75 ? 28.625 -2.879 0.339 1 98.44 75 TRP B O 1
ATOM 2035 N N . GLN B 1 76 ? 28.906 -0.813 0.953 1 98.44 76 GLN B N 1
ATOM 2036 C CA . GLN B 1 76 ? 30.297 -0.891 1.395 1 98.44 76 GLN B CA 1
ATOM 2037 C C . GLN B 1 76 ? 30.469 -0.271 2.779 1 98.44 76 GLN B C 1
ATOM 2039 O O . GLN B 1 76 ? 30.516 0.954 2.912 1 98.44 76 GLN B O 1
ATOM 2044 N N . GLY B 1 77 ? 30.625 -1.118 3.771 1 97.62 77 GLY B N 1
ATOM 2045 C CA . GLY B 1 77 ? 30.594 -0.598 5.129 1 97.62 77 GLY B CA 1
ATOM 2046 C C . GLY B 1 77 ? 29.266 0.074 5.477 1 97.62 77 GLY B C 1
ATOM 2047 O O . GLY B 1 77 ? 28.203 -0.523 5.324 1 97.62 77 GLY B O 1
ATOM 2048 N N . ASN B 1 78 ? 29.344 1.278 5.859 1 98.56 78 ASN B N 1
ATOM 2049 C CA . ASN B 1 78 ? 28.141 2.004 6.266 1 98.56 78 ASN B CA 1
ATOM 2050 C C . ASN B 1 78 ? 27.562 2.83 5.121 1 98.56 78 ASN B C 1
ATOM 2052 O O . ASN B 1 78 ? 26.656 3.631 5.32 1 98.56 78 ASN B O 1
ATOM 2056 N N . GLU B 1 79 ? 28.125 2.654 3.904 1 98.81 79 GLU B N 1
ATOM 2057 C CA . GLU B 1 79 ? 27.656 3.408 2.744 1 98.81 79 GLU B CA 1
ATOM 2058 C C . GLU B 1 79 ? 26.891 2.51 1.775 1 98.81 79 GLU B C 1
ATOM 2060 O O . GLU B 1 79 ? 27.359 1.43 1.417 1 98.81 79 GLU B O 1
ATOM 2065 N N . GLY B 1 80 ? 25.75 2.963 1.42 1 98.81 80 GLY B N 1
ATOM 2066 C CA . GLY B 1 80 ? 24.938 2.229 0.475 1 98.81 80 GLY B CA 1
ATOM 2067 C C . GLY B 1 80 ? 24.578 3.035 -0.761 1 98.81 80 GLY B C 1
ATOM 2068 O O . GLY B 1 80 ? 24.5 4.266 -0.707 1 98.81 80 GLY B O 1
ATOM 2069 N N . VAL B 1 81 ? 24.375 2.32 -1.844 1 98.94 81 VAL B N 1
ATOM 2070 C CA . VAL B 1 81 ? 23.891 2.908 -3.086 1 98.94 81 VAL B CA 1
ATOM 2071 C C . VAL B 1 81 ? 22.672 2.127 -3.578 1 98.94 81 VAL B C 1
ATOM 2073 O O . VAL B 1 81 ? 22.672 0.894 -3.582 1 98.94 81 VAL B O 1
ATOM 2076 N N . ILE B 1 82 ? 21.625 2.793 -3.904 1 98.88 82 ILE B N 1
ATOM 2077 C CA . ILE B 1 82 ? 20.438 2.197 -4.504 1 98.88 82 ILE B CA 1
ATOM 2078 C C . ILE B 1 82 ? 20.156 2.854 -5.855 1 98.88 82 ILE B C 1
ATOM 2080 O O . ILE B 1 82 ? 19.828 4.039 -5.922 1 98.88 82 ILE B O 1
ATOM 2084 N N . ASP B 1 83 ? 20.344 2.121 -6.91 1 98.88 83 ASP B N 1
ATOM 2085 C CA . ASP B 1 83 ? 19.922 2.549 -8.242 1 98.88 83 ASP B CA 1
ATOM 2086 C C . ASP B 1 83 ? 18.469 2.207 -8.508 1 98.88 83 ASP B C 1
ATOM 2088 O O . ASP B 1 83 ? 18.047 1.064 -8.312 1 98.88 83 ASP B O 1
ATOM 2092 N N . GLU B 1 84 ? 17.734 3.172 -8.914 1 98.81 84 GLU B N 1
ATOM 2093 C CA . GLU B 1 84 ? 16.312 2.982 -9.188 1 98.81 84 GLU B CA 1
ATOM 2094 C C . GLU B 1 84 ? 15.969 3.375 -10.625 1 98.81 84 GLU B C 1
ATOM 2096 O O . GLU B 1 84 ? 16.328 4.469 -11.07 1 98.81 84 GLU B O 1
ATOM 2101 N N . TRP B 1 85 ? 15.312 2.562 -11.375 1 98.81 85 TRP B N 1
ATOM 2102 C CA . TRP B 1 85 ? 14.789 2.818 -12.719 1 98.81 85 TRP B CA 1
ATOM 2103 C C . TRP B 1 85 ? 13.266 2.725 -12.734 1 98.81 85 TRP B C 1
ATOM 2105 O O . TRP B 1 85 ? 12.703 1.63 -12.672 1 98.81 85 TRP B O 1
ATOM 2115 N N . PHE B 1 86 ? 12.609 3.842 -12.977 1 98.56 86 PHE B N 1
ATOM 2116 C CA . PHE B 1 86 ? 11.156 3.938 -12.938 1 98.56 86 PHE B CA 1
ATOM 2117 C C . PHE B 1 86 ? 10.57 3.844 -14.336 1 98.56 86 PHE B C 1
ATOM 2119 O O . PHE B 1 86 ? 11.109 4.426 -15.281 1 98.56 86 PHE B O 1
ATOM 2126 N N . VAL B 1 87 ? 9.461 3.152 -14.484 1 98.69 87 VAL B N 1
ATOM 2127 C CA . VAL B 1 87 ? 8.586 3.168 -15.656 1 98.69 87 VAL B CA 1
ATOM 2128 C C . VAL B 1 87 ? 7.152 3.457 -15.234 1 98.69 87 VAL B C 1
ATOM 2130 O O . VAL B 1 87 ? 6.574 2.721 -14.43 1 98.69 87 VAL B O 1
ATOM 2133 N N . TYR B 1 88 ? 6.617 4.473 -15.773 1 97.56 88 TYR B N 1
ATOM 2134 C CA . TYR B 1 88 ? 5.258 4.883 -15.43 1 97.56 88 TYR B CA 1
ATOM 2135 C C . TYR B 1 88 ? 4.258 4.363 -16.453 1 97.56 88 TYR B C 1
ATOM 2137 O O . TYR B 1 88 ? 4.637 3.953 -17.547 1 97.56 88 TYR B O 1
ATOM 2145 N N . ASP B 1 89 ? 2.979 4.402 -16.078 1 97 89 ASP B N 1
ATOM 2146 C CA . ASP B 1 89 ? 1.955 3.783 -16.906 1 97 89 ASP B CA 1
ATOM 2147 C C . ASP B 1 89 ? 1.726 4.59 -18.188 1 97 89 ASP B C 1
ATOM 2149 O O . ASP B 1 89 ? 1.124 4.094 -19.141 1 97 89 ASP B O 1
ATOM 2153 N N . ASP B 1 90 ? 2.172 5.789 -18.234 1 94.44 90 ASP B N 1
ATOM 2154 C CA . ASP B 1 90 ? 2.062 6.574 -19.453 1 94.44 90 ASP B CA 1
ATOM 2155 C C . ASP B 1 90 ? 3.324 6.445 -20.312 1 94.44 90 ASP B C 1
ATOM 2157 O O . ASP B 1 90 ? 3.471 7.137 -21.328 1 94.44 90 ASP B O 1
ATOM 2161 N N . GLY B 1 91 ? 4.262 5.664 -19.875 1 95.44 91 GLY B N 1
ATOM 2162 C CA . GLY B 1 91 ? 5.457 5.379 -20.656 1 95.44 91 GLY B CA 1
ATOM 2163 C C . GLY B 1 91 ? 6.648 6.227 -20.25 1 95.44 91 GLY B C 1
ATOM 2164 O O . GLY B 1 91 ? 7.777 5.961 -20.656 1 95.44 91 GLY B O 1
ATOM 2165 N N . LYS B 1 92 ? 6.453 7.254 -19.422 1 95.38 92 LYS B N 1
ATOM 2166 C CA . LYS B 1 92 ? 7.574 8.055 -18.953 1 95.38 92 LYS B CA 1
ATOM 2167 C C . LYS B 1 92 ? 8.516 7.227 -18.078 1 95.38 92 LYS B C 1
ATOM 2169 O O . LYS B 1 92 ? 8.094 6.266 -17.438 1 95.38 92 LYS B O 1
ATOM 2174 N N . THR B 1 93 ? 9.789 7.59 -18.141 1 97.31 93 THR B N 1
ATOM 2175 C CA . THR B 1 93 ? 10.805 6.898 -17.344 1 97.31 93 THR B CA 1
ATOM 2176 C C . THR B 1 93 ? 11.586 7.887 -16.484 1 97.31 93 THR B C 1
ATOM 2178 O O . THR B 1 93 ? 11.633 9.078 -16.797 1 97.31 93 THR B O 1
ATOM 2181 N N . GLN B 1 94 ? 12.086 7.418 -15.414 1 95.81 94 GLN B N 1
ATOM 2182 C CA . GLN B 1 94 ? 12.922 8.203 -14.516 1 95.81 94 GLN B CA 1
ATOM 2183 C C . GLN B 1 94 ? 13.969 7.332 -13.828 1 95.81 94 GLN B C 1
ATOM 2185 O O . GLN B 1 94 ? 13.75 6.141 -13.617 1 95.81 94 GLN B O 1
ATOM 2190 N N . THR B 1 95 ? 15.133 7.918 -13.602 1 97.5 95 THR B N 1
ATOM 2191 C CA . THR B 1 95 ? 16.172 7.238 -12.844 1 97.5 95 THR B CA 1
ATOM 2192 C C . THR B 1 95 ? 16.547 8.031 -11.586 1 97.5 95 THR B C 1
ATOM 2194 O O . THR B 1 95 ? 16.547 9.266 -11.609 1 97.5 95 THR B O 1
ATOM 2197 N N . ARG B 1 96 ? 16.859 7.355 -10.539 1 97.75 96 ARG B N 1
ATOM 2198 C CA . ARG B 1 96 ? 17.344 7.957 -9.305 1 97.75 96 ARG B CA 1
ATOM 2199 C C . ARG B 1 96 ? 18.422 7.09 -8.664 1 97.75 96 ARG B C 1
ATOM 2201 O O . ARG B 1 96 ? 18.297 5.863 -8.617 1 97.75 96 ARG B O 1
ATOM 2208 N N . ILE B 1 97 ? 19.422 7.75 -8.211 1 98.69 97 ILE B N 1
ATOM 2209 C CA . ILE B 1 97 ? 20.484 7.062 -7.484 1 98.69 97 ILE B CA 1
ATOM 2210 C C . ILE B 1 97 ? 20.562 7.613 -6.062 1 98.69 97 ILE B C 1
ATOM 2212 O O . ILE B 1 97 ? 20.906 8.781 -5.859 1 98.69 97 ILE B O 1
ATOM 2216 N N . TRP B 1 98 ? 20.297 6.809 -5.145 1 98.81 98 TRP B N 1
ATOM 2217 C CA . TRP B 1 98 ? 20.469 7.172 -3.74 1 98.81 98 TRP B CA 1
ATOM 2218 C C . TRP B 1 98 ? 21.875 6.828 -3.25 1 98.81 98 TRP B C 1
ATOM 2220 O O . TRP B 1 98 ? 22.391 5.762 -3.562 1 98.81 98 TRP B O 1
ATOM 2230 N N . ARG B 1 99 ? 22.406 7.645 -2.535 1 98.88 99 ARG B N 1
ATOM 2231 C CA . ARG B 1 99 ? 23.578 7.391 -1.706 1 98.88 99 ARG B CA 1
ATOM 2232 C C . ARG B 1 99 ? 23.25 7.559 -0.226 1 98.88 99 ARG B C 1
ATOM 2234 O O . ARG B 1 99 ? 22.922 8.656 0.219 1 98.88 99 ARG B O 1
ATOM 2241 N N . ILE B 1 100 ? 23.391 6.488 0.456 1 98.88 100 ILE B N 1
ATOM 2242 C CA . ILE B 1 100 ? 22.891 6.449 1.826 1 98.88 100 ILE B CA 1
ATOM 2243 C C . ILE B 1 100 ? 24.031 6.121 2.783 1 98.88 100 ILE B C 1
ATOM 2245 O O . ILE B 1 100 ? 24.906 5.305 2.465 1 98.88 100 ILE B O 1
ATOM 2249 N N . THR B 1 101 ? 24.016 6.734 3.912 1 98.94 101 THR B N 1
ATOM 2250 C CA . THR B 1 101 ? 24.953 6.441 4.984 1 98.94 101 THR B CA 1
ATOM 2251 C C . THR B 1 101 ? 24.219 5.992 6.242 1 98.94 101 THR B C 1
ATOM 2253 O O . THR B 1 101 ? 23.312 6.68 6.719 1 98.94 101 THR B O 1
ATOM 2256 N N . SER B 1 102 ? 24.578 4.812 6.684 1 98.81 102 SER B N 1
ATOM 2257 C CA . SER B 1 102 ? 24.141 4.414 8.016 1 98.81 102 SER B CA 1
ATOM 2258 C C . SER B 1 102 ? 24.938 5.137 9.102 1 98.81 102 SER B C 1
ATOM 2260 O O . SER B 1 102 ? 26.172 5.051 9.133 1 98.81 102 SER B O 1
ATOM 2262 N N . LEU B 1 103 ? 24.266 5.832 9.984 1 98.75 103 LEU B N 1
ATOM 2263 C CA . LEU B 1 103 ? 24.906 6.598 11.039 1 98.75 103 LEU B CA 1
ATOM 2264 C C . LEU B 1 103 ? 24.953 5.801 12.336 1 98.75 103 LEU B C 1
ATOM 2266 O O . LEU B 1 103 ? 25.438 6.293 13.359 1 98.75 103 LEU B O 1
ATOM 2270 N N . GLY B 1 104 ? 24.422 4.621 12.297 1 97.88 104 GLY B N 1
ATOM 2271 C CA . GLY B 1 104 ? 24.328 3.779 13.477 1 97.88 104 GLY B CA 1
ATOM 2272 C C . GLY B 1 104 ? 23.031 3.967 14.242 1 97.88 104 GLY B C 1
ATOM 2273 O O . GLY B 1 104 ? 22.359 4.988 14.094 1 97.88 104 GLY B O 1
ATOM 2274 N N . ASP B 1 105 ? 22.594 2.926 15.008 1 97.38 105 ASP B N 1
ATOM 2275 C CA . ASP B 1 105 ? 21.438 2.941 15.914 1 97.38 105 ASP B CA 1
ATOM 2276 C C . ASP B 1 105 ? 20.156 3.273 15.156 1 97.38 105 ASP B C 1
ATOM 2278 O O . ASP B 1 105 ? 19.312 4.012 15.664 1 97.38 105 ASP B O 1
ATOM 2282 N N . GLY B 1 106 ? 20.094 2.898 13.875 1 98.38 106 GLY B N 1
ATOM 2283 C CA . GLY B 1 106 ? 18.859 3.033 13.109 1 98.38 106 GLY B CA 1
ATOM 2284 C C . GLY B 1 106 ? 18.703 4.398 12.461 1 98.38 106 GLY B C 1
ATOM 2285 O O . GLY B 1 106 ? 17.625 4.762 12.016 1 98.38 106 GLY B O 1
ATOM 2286 N N . ASN B 1 107 ? 19.812 5.129 12.492 1 98.88 107 ASN B N 1
ATOM 2287 C CA . ASN B 1 107 ? 19.781 6.453 11.883 1 98.88 107 ASN B CA 1
ATOM 2288 C C . ASN B 1 107 ? 20.516 6.469 10.539 1 98.88 107 ASN B C 1
ATOM 2290 O O . ASN B 1 107 ? 21.562 5.844 10.391 1 98.88 107 ASN B O 1
ATOM 2294 N N . TYR B 1 108 ? 19.938 7.141 9.594 1 98.94 108 TYR B N 1
ATOM 2295 C CA . TYR B 1 108 ? 20.469 7.18 8.242 1 98.94 108 TYR B CA 1
ATOM 2296 C C . TYR B 1 108 ? 20.438 8.594 7.68 1 98.94 108 TYR B C 1
ATOM 2298 O O . TYR B 1 108 ? 19.641 9.422 8.125 1 98.94 108 TYR B O 1
ATOM 2306 N N . THR B 1 109 ? 21.25 8.883 6.719 1 98.94 109 THR B N 1
ATOM 2307 C CA . THR B 1 109 ? 21.156 10.039 5.84 1 98.94 109 THR B CA 1
ATOM 2308 C C . THR B 1 109 ? 21.391 9.641 4.387 1 98.94 109 THR B C 1
ATOM 2310 O O . THR B 1 109 ? 21.922 8.562 4.113 1 98.94 109 THR B O 1
ATOM 2313 N N . GLY B 1 110 ? 20.906 10.469 3.514 1 98.81 110 GLY B N 1
ATOM 2314 C CA . GLY B 1 110 ? 21.078 10.125 2.111 1 98.81 110 GLY B CA 1
ATOM 2315 C C . GLY B 1 110 ? 20.906 11.312 1.183 1 98.81 110 GLY B C 1
ATOM 2316 O O . GLY B 1 110 ? 20.375 12.352 1.581 1 98.81 110 GLY B O 1
ATOM 2317 N N . THR B 1 111 ? 21.422 11.156 -0.014 1 98.69 111 THR B N 1
ATOM 2318 C CA . THR B 1 111 ? 21.281 12.148 -1.08 1 98.69 111 THR B CA 1
ATOM 2319 C C . THR B 1 111 ? 20.906 11.469 -2.396 1 98.69 111 THR B C 1
ATOM 2321 O O . THR B 1 111 ? 21.109 10.258 -2.557 1 98.69 111 THR B O 1
ATOM 2324 N N . ALA B 1 112 ? 20.344 12.234 -3.246 1 97.69 112 ALA B N 1
ATOM 2325 C CA . ALA B 1 112 ? 20.094 11.867 -4.637 1 97.69 112 ALA B CA 1
ATOM 2326 C C . ALA B 1 112 ? 20.047 13.109 -5.531 1 97.69 112 ALA B C 1
ATOM 2328 O O . ALA B 1 112 ? 19.953 14.234 -5.035 1 97.69 112 ALA B O 1
ATOM 2329 N N . GLY B 1 113 ? 20.156 12.891 -6.871 1 93.25 113 GLY B N 1
ATOM 2330 C CA . GLY B 1 113 ? 20.266 13.984 -7.82 1 93.25 113 GLY B CA 1
ATOM 2331 C C . GLY B 1 113 ? 19.094 14.945 -7.758 1 93.25 113 GLY B C 1
ATOM 2332 O O . GLY B 1 113 ? 19.266 16.156 -7.957 1 93.25 113 GLY B O 1
ATOM 2333 N N . ASP B 1 114 ? 17.953 14.508 -7.457 1 91.31 114 ASP B N 1
ATOM 2334 C CA . ASP B 1 114 ? 16.75 15.328 -7.5 1 91.31 114 ASP B CA 1
ATOM 2335 C C . ASP B 1 114 ? 16.281 15.695 -6.094 1 91.31 114 ASP B C 1
ATOM 2337 O O . ASP B 1 114 ? 15.148 16.141 -5.91 1 91.31 114 ASP B O 1
ATOM 2341 N N . ILE B 1 115 ? 17.078 15.438 -5.098 1 95.25 115 ILE B N 1
ATOM 2342 C CA . ILE B 1 115 ? 16.75 15.734 -3.707 1 95.25 115 ILE B CA 1
ATOM 2343 C C . ILE B 1 115 ? 17.406 17.031 -3.277 1 95.25 115 ILE B C 1
ATOM 2345 O O . ILE B 1 115 ? 18.578 17.281 -3.609 1 95.25 115 ILE B O 1
ATOM 2349 N N . ILE B 1 116 ? 16.703 17.828 -2.619 1 96.94 116 ILE B N 1
ATOM 2350 C CA . ILE B 1 116 ? 17.25 19.047 -2.053 1 96.94 116 ILE B CA 1
ATOM 2351 C C . ILE B 1 116 ? 17.844 18.766 -0.68 1 96.94 116 ILE B C 1
ATOM 2353 O O . ILE B 1 116 ? 17.156 18.312 0.229 1 96.94 116 ILE B O 1
ATOM 2357 N N . GLY B 1 117 ? 19.125 19.141 -0.486 1 97.38 117 GLY B N 1
ATOM 2358 C CA . GLY B 1 117 ? 19.781 18.875 0.778 1 97.38 117 GLY B CA 1
ATOM 2359 C C . GLY B 1 117 ? 19.969 17.391 1.053 1 97.38 117 GLY B C 1
ATOM 2360 O O . GLY B 1 117 ? 20.422 16.641 0.18 1 97.38 117 GLY B O 1
ATOM 2361 N N . THR B 1 118 ? 19.672 17 2.332 1 98.5 118 THR B N 1
ATOM 2362 C CA . THR B 1 118 ? 19.891 15.617 2.756 1 98.5 118 THR B CA 1
ATOM 2363 C C . THR B 1 118 ? 18.609 15 3.281 1 98.5 118 THR B C 1
ATOM 2365 O O . THR B 1 118 ? 17.828 15.664 3.979 1 98.5 118 THR B O 1
ATOM 2368 N N . ALA B 1 119 ? 18.438 13.766 2.879 1 98.81 119 ALA B N 1
ATOM 2369 C CA . ALA B 1 119 ? 17.344 12.992 3.455 1 98.81 119 ALA B CA 1
ATOM 2370 C C . ALA B 1 119 ? 17.703 12.492 4.852 1 98.81 119 ALA B C 1
ATOM 2372 O O . ALA B 1 119 ? 18.875 12.289 5.164 1 98.81 119 ALA B O 1
ATOM 2373 N N . VAL B 1 120 ? 16.688 12.328 5.645 1 98.88 120 VAL B N 1
ATOM 2374 C CA . VAL B 1 120 ? 16.875 11.82 7 1 98.88 120 VAL B CA 1
ATOM 2375 C C . VAL B 1 120 ? 16.016 10.57 7.207 1 98.88 120 VAL B C 1
ATOM 2377 O O . VAL B 1 120 ? 14.82 10.57 6.875 1 98.88 120 VAL B O 1
ATOM 2380 N N . GLY B 1 121 ? 16.656 9.539 7.762 1 98.88 121 GLY B N 1
ATOM 2381 C CA . GLY B 1 12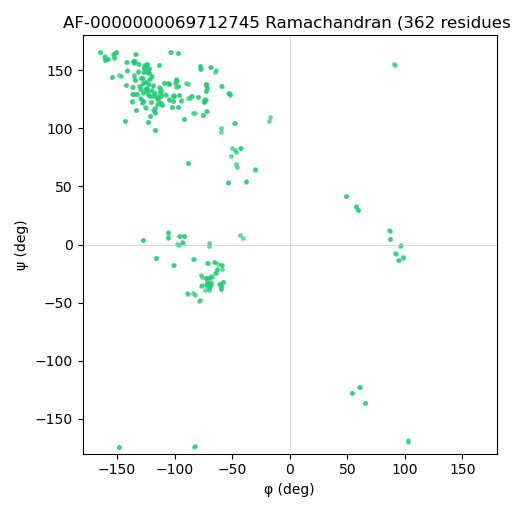1 ? 15.961 8.297 8.047 1 98.88 121 GLY B CA 1
ATOM 2382 C C . GLY B 1 121 ? 16.125 7.824 9.477 1 98.88 121 GLY B C 1
ATOM 2383 O O . GLY B 1 121 ? 17.203 7.977 10.055 1 98.88 121 GLY B O 1
ATOM 2384 N N . GLU B 1 122 ? 15.07 7.254 10.008 1 98.88 122 GLU B N 1
ATOM 2385 C CA . GLU B 1 122 ? 15.062 6.617 11.32 1 98.88 122 GLU B CA 1
ATOM 2386 C C . GLU B 1 122 ? 14.336 5.273 11.281 1 98.88 122 GLU B C 1
ATOM 2388 O O . GLU B 1 122 ? 13.227 5.18 10.766 1 98.88 122 GLU B O 1
ATOM 2393 N N . ALA B 1 123 ? 15.008 4.301 11.812 1 98.81 123 ALA B N 1
ATOM 2394 C CA . ALA B 1 123 ? 14.398 2.971 11.859 1 98.81 123 ALA B CA 1
ATOM 2395 C C . ALA B 1 123 ? 14.273 2.484 13.305 1 98.81 123 ALA B C 1
ATOM 2397 O O . ALA B 1 123 ? 15.18 2.688 14.117 1 98.81 123 ALA B O 1
ATOM 2398 N N . ARG B 1 124 ? 13.164 2 13.648 1 98.75 124 ARG B N 1
ATOM 2399 C CA . ARG B 1 124 ? 12.906 1.268 14.891 1 98.75 124 ARG B CA 1
ATOM 2400 C C . ARG B 1 124 ? 12.031 0.046 14.625 1 98.75 124 ARG B C 1
ATOM 2402 O O . ARG B 1 124 ? 10.992 0.149 13.969 1 98.75 124 ARG B O 1
ATOM 2409 N N . GLY B 1 125 ? 12.484 -1.095 15.117 1 98.5 125 GLY B N 1
ATOM 2410 C CA . GLY B 1 125 ? 11.742 -2.309 14.82 1 98.5 125 GLY B CA 1
ATOM 2411 C C . GLY B 1 125 ? 11.523 -2.521 13.336 1 98.5 125 GLY B C 1
ATOM 2412 O O . GLY B 1 125 ? 12.469 -2.461 12.547 1 98.5 125 GLY B O 1
ATOM 2413 N N . SER B 1 126 ? 10.328 -2.723 12.969 1 98.81 126 SER B N 1
ATOM 2414 C CA . SER B 1 126 ? 10.008 -3.094 11.594 1 98.81 126 SER B CA 1
ATOM 2415 C C . SER B 1 126 ? 9.719 -1.861 10.742 1 98.81 126 SER B C 1
ATOM 2417 O O . SER B 1 126 ? 9.273 -1.981 9.594 1 98.81 126 SER B O 1
ATOM 2419 N N . ALA B 1 127 ? 9.945 -0.66 11.312 1 98.88 127 ALA B N 1
ATOM 2420 C CA . ALA B 1 127 ? 9.523 0.546 10.609 1 98.88 127 ALA B CA 1
ATOM 2421 C C . ALA B 1 127 ? 10.695 1.485 10.375 1 98.88 127 ALA B C 1
ATOM 2423 O O . ALA B 1 127 ? 11.625 1.543 11.18 1 98.88 127 ALA B O 1
ATOM 2424 N N . LEU B 1 128 ? 10.688 2.188 9.328 1 98.88 128 LEU B N 1
ATOM 2425 C CA . LEU B 1 128 ? 11.617 3.258 8.984 1 98.88 128 LEU B CA 1
ATOM 2426 C C . LEU B 1 128 ? 10.875 4.461 8.414 1 98.88 128 LEU B C 1
ATOM 2428 O O . LEU B 1 128 ? 9.961 4.305 7.598 1 98.88 128 LEU B O 1
ATOM 2432 N N . ARG B 1 129 ? 11.211 5.605 8.836 1 98.88 129 ARG B N 1
ATOM 2433 C CA . ARG B 1 129 ? 10.688 6.855 8.297 1 98.88 129 ARG B CA 1
ATOM 2434 C C . ARG B 1 129 ? 11.766 7.617 7.535 1 98.88 129 ARG B C 1
ATOM 2436 O O . ARG B 1 129 ? 12.828 7.922 8.086 1 98.88 129 ARG B O 1
ATOM 2443 N N . TRP B 1 130 ? 11.586 7.875 6.285 1 98.88 130 TRP B N 1
ATOM 2444 C CA . TRP B 1 130 ? 12.5 8.547 5.371 1 98.88 130 TRP B CA 1
ATOM 2445 C C . TRP B 1 130 ? 11.922 9.875 4.898 1 98.88 130 TRP B C 1
ATOM 2447 O O . TRP B 1 130 ? 10.828 9.914 4.332 1 98.88 130 TRP B O 1
ATOM 2457 N N . ARG B 1 131 ? 12.602 10.977 5.152 1 98.81 131 ARG B N 1
ATOM 2458 C CA . ARG B 1 131 ? 12.07 12.305 4.855 1 98.81 131 ARG B CA 1
ATOM 2459 C C . ARG B 1 131 ? 13.055 13.109 4.02 1 98.81 131 ARG B C 1
ATOM 2461 O O . ARG B 1 131 ? 14.258 13.109 4.293 1 98.81 131 ARG B O 1
ATOM 2468 N N . TYR B 1 132 ? 12.555 13.797 3.082 1 98.62 132 TYR B N 1
ATOM 2469 C CA . TYR B 1 132 ? 13.406 14.594 2.199 1 98.62 132 TYR B CA 1
ATOM 2470 C C . TYR B 1 132 ? 12.578 15.602 1.412 1 98.62 132 TYR B C 1
ATOM 2472 O O . TYR B 1 132 ? 11.352 15.484 1.337 1 98.62 132 TYR B O 1
ATOM 2480 N N . ASP B 1 133 ? 13.227 16.531 0.829 1 98.31 133 ASP B N 1
ATOM 2481 C CA . ASP B 1 133 ? 12.633 17.516 -0.088 1 98.31 133 ASP B CA 1
ATOM 2482 C C . ASP B 1 133 ? 13.078 17.25 -1.524 1 98.31 133 ASP B C 1
ATOM 2484 O O . ASP B 1 133 ? 14.242 16.906 -1.768 1 98.31 133 ASP B O 1
ATOM 2488 N N . MET B 1 134 ? 12.125 17.391 -2.363 1 97.12 134 MET B N 1
ATOM 2489 C CA . MET B 1 134 ? 12.414 17.109 -3.768 1 97.12 134 MET B CA 1
ATOM 2490 C C . MET B 1 134 ? 11.836 18.188 -4.668 1 97.12 134 MET B C 1
ATOM 2492 O O . MET B 1 134 ? 10.812 18.797 -4.34 1 97.12 134 MET B O 1
ATOM 2496 N N . LEU B 1 135 ? 12.586 18.484 -5.75 1 91.75 135 LEU B N 1
ATOM 2497 C CA . LEU B 1 135 ? 11.992 19.25 -6.836 1 91.75 135 LEU B CA 1
ATOM 2498 C C . LEU B 1 135 ? 11.188 18.344 -7.77 1 91.75 135 LEU B C 1
ATOM 2500 O O . LEU B 1 135 ? 11.766 17.516 -8.469 1 91.75 135 LEU B O 1
ATOM 2504 N N . LEU B 1 136 ? 9.922 18.5 -7.816 1 90.25 136 LEU B N 1
ATOM 2505 C CA . LEU B 1 136 ? 9.031 17.672 -8.617 1 90.25 136 LEU B CA 1
ATOM 2506 C C . LEU B 1 136 ? 8.602 18.406 -9.883 1 90.25 136 LEU B C 1
ATOM 2508 O O . LEU B 1 136 ? 7.996 19.469 -9.812 1 90.25 136 LEU B O 1
ATOM 2512 N N . PRO B 1 137 ? 8.961 17.844 -11.023 1 86.69 137 PRO B N 1
ATOM 2513 C CA . PRO B 1 137 ? 8.484 18.438 -12.266 1 86.69 137 PRO B CA 1
ATOM 2514 C C . PRO B 1 137 ? 7 18.188 -12.516 1 86.69 137 PRO B C 1
ATOM 2516 O O . PRO B 1 137 ? 6.551 17.031 -12.445 1 86.69 137 PRO B O 1
ATOM 2519 N N . VAL B 1 138 ? 6.207 19.219 -12.719 1 83.44 138 VAL B N 1
ATOM 2520 C CA . VAL B 1 138 ? 4.789 19.109 -13.055 1 83.44 138 VAL B CA 1
ATOM 2521 C C . VAL B 1 138 ? 4.457 20.047 -14.211 1 83.44 138 VAL B C 1
ATOM 2523 O O . VAL B 1 138 ? 4.5 21.266 -14.062 1 83.44 138 VAL B O 1
ATOM 2526 N N . ASP B 1 139 ? 4.027 19.453 -15.438 1 85.12 139 ASP B N 1
ATOM 2527 C CA . ASP B 1 139 ? 3.574 20.188 -16.609 1 85.12 139 ASP B CA 1
ATOM 2528 C C . ASP B 1 139 ? 4.551 21.312 -16.969 1 85.12 139 ASP B C 1
ATOM 2530 O O . ASP B 1 139 ? 4.145 22.453 -17.172 1 85.12 139 ASP B O 1
ATOM 2534 N N . GLY B 1 140 ? 5.797 21.047 -16.891 1 85.88 140 GLY B N 1
ATOM 2535 C CA . GLY B 1 140 ? 6.797 22 -17.344 1 85.88 140 GLY B CA 1
ATOM 2536 C C . GLY B 1 140 ? 7.336 22.875 -16.219 1 85.88 140 GLY B C 1
ATOM 2537 O O . GLY B 1 140 ? 8.273 23.656 -16.422 1 85.88 140 GLY B O 1
ATOM 2538 N N . ASP B 1 141 ? 6.68 22.844 -15.141 1 89.94 141 ASP B N 1
ATOM 2539 C CA . ASP B 1 141 ? 7.141 23.594 -13.969 1 89.94 141 ASP B CA 1
ATOM 2540 C C . ASP B 1 141 ? 7.777 22.656 -12.945 1 89.94 141 ASP B C 1
ATOM 2542 O O . ASP B 1 141 ? 7.742 21.422 -13.109 1 89.94 141 ASP B O 1
ATOM 2546 N N . GLU B 1 142 ? 8.508 23.25 -11.969 1 90.69 142 GLU B N 1
ATOM 2547 C CA . GLU B 1 142 ? 9.07 22.469 -10.867 1 90.69 142 GLU B CA 1
ATOM 2548 C C . GLU B 1 142 ? 8.625 23.031 -9.516 1 90.69 142 GLU B C 1
ATOM 2550 O O . GLU B 1 142 ? 8.617 24.25 -9.312 1 90.69 142 GLU B O 1
ATOM 2555 N N . TYR B 1 143 ? 8.25 22.141 -8.703 1 92.44 143 TYR B N 1
ATOM 2556 C CA . TYR B 1 143 ? 7.824 22.531 -7.363 1 92.44 143 TYR B CA 1
ATOM 2557 C C . TYR B 1 143 ? 8.609 21.781 -6.297 1 92.44 143 TYR B C 1
ATOM 2559 O O . TYR B 1 143 ? 8.883 20.578 -6.445 1 92.44 143 TYR B O 1
ATOM 2567 N N . GLN B 1 144 ? 8.945 22.547 -5.254 1 95.56 144 GLN B N 1
ATOM 2568 C CA . GLN B 1 144 ? 9.531 21.891 -4.098 1 95.56 144 GLN B CA 1
ATOM 2569 C C . GLN B 1 144 ? 8.461 21.234 -3.23 1 95.56 144 GLN B C 1
ATOM 2571 O O . GLN B 1 144 ? 7.488 21.891 -2.84 1 95.56 144 GLN B O 1
ATOM 2576 N N . VAL B 1 145 ? 8.641 20.016 -2.971 1 97.88 145 VAL B N 1
ATOM 2577 C CA . VAL B 1 145 ? 7.711 19.281 -2.119 1 97.88 145 VAL B CA 1
ATOM 2578 C C . VAL B 1 145 ? 8.484 18.5 -1.06 1 97.88 145 VAL B C 1
ATOM 2580 O O . VAL B 1 145 ? 9.695 18.266 -1.204 1 97.88 145 VAL B O 1
ATOM 2583 N N . HIS B 1 146 ? 7.77 18.234 0.039 1 98.44 146 HIS B N 1
ATOM 2584 C CA . HIS B 1 146 ? 8.312 17.422 1.111 1 98.44 146 HIS B CA 1
ATOM 2585 C C . HIS B 1 146 ? 7.754 16 1.049 1 98.44 146 HIS B C 1
ATOM 2587 O O . HIS B 1 146 ? 6.543 15.805 0.924 1 98.44 146 HIS B O 1
ATOM 2593 N N . PHE B 1 147 ? 8.641 15.039 1.067 1 98.62 147 PHE B N 1
ATOM 2594 C CA . PHE B 1 147 ? 8.25 13.633 1.136 1 98.62 147 PHE B CA 1
ATOM 2595 C C . PHE B 1 147 ? 8.391 13.102 2.555 1 98.62 147 PHE B C 1
ATOM 2597 O O . PHE B 1 147 ? 9.43 13.289 3.191 1 98.62 147 PHE B O 1
ATOM 2604 N N . ASP B 1 148 ? 7.352 12.523 3.049 1 98.62 148 ASP B N 1
ATOM 2605 C CA . ASP B 1 148 ? 7.344 11.781 4.305 1 98.62 148 ASP B CA 1
ATOM 2606 C C . ASP B 1 148 ? 7.012 10.312 4.07 1 98.62 148 ASP B C 1
ATOM 2608 O O . ASP B 1 148 ? 5.84 9.938 4.004 1 98.62 148 ASP B O 1
ATOM 2612 N N . ASP B 1 149 ? 8.078 9.453 4.027 1 98.75 149 ASP B N 1
ATOM 2613 C CA . ASP B 1 149 ? 7.961 8.047 3.654 1 98.75 149 ASP B CA 1
ATOM 2614 C C . ASP B 1 149 ? 7.98 7.148 4.887 1 98.75 149 ASP B C 1
ATOM 2616 O O . ASP B 1 149 ? 8.945 7.164 5.656 1 98.75 149 ASP B O 1
ATOM 2620 N N . TRP B 1 150 ? 6.973 6.375 5.02 1 98.94 150 TRP B N 1
ATOM 2621 C CA . TRP B 1 150 ? 6.953 5.293 5.996 1 98.94 150 TRP B CA 1
ATOM 2622 C C . TRP B 1 150 ? 7.133 3.939 5.316 1 98.94 150 TRP B C 1
ATOM 2624 O O . TRP B 1 150 ? 6.41 3.611 4.375 1 98.94 150 TRP B O 1
ATOM 2634 N N . MET B 1 151 ? 8.117 3.199 5.77 1 98.94 151 MET B N 1
ATOM 2635 C CA . MET B 1 151 ? 8.367 1.844 5.285 1 98.94 151 MET B CA 1
ATOM 2636 C C . MET B 1 151 ? 8.125 0.82 6.391 1 98.94 151 MET B C 1
ATOM 2638 O O . MET B 1 151 ? 8.57 1.006 7.523 1 98.94 151 MET B O 1
ATOM 2642 N N . PHE B 1 152 ? 7.465 -0.215 6.07 1 98.94 152 PHE B N 1
ATOM 2643 C CA . PHE B 1 152 ? 7.203 -1.294 7.02 1 98.94 152 PHE B CA 1
ATOM 2644 C C . PHE B 1 152 ? 7.668 -2.633 6.453 1 98.94 152 PHE B C 1
ATOM 2646 O O . PHE B 1 152 ? 7.211 -3.055 5.391 1 98.94 152 PHE B O 1
ATOM 2653 N N . LEU B 1 153 ? 8.594 -3.223 7.129 1 98.94 153 LEU B N 1
ATOM 2654 C CA . LEU B 1 153 ? 9.031 -4.57 6.77 1 98.94 153 LEU B CA 1
ATOM 2655 C C . LEU B 1 153 ? 8 -5.605 7.215 1 98.94 153 LEU B C 1
ATOM 2657 O O . LEU B 1 153 ? 7.832 -5.84 8.414 1 98.94 153 LEU B O 1
ATOM 2661 N N . VAL B 1 154 ? 7.359 -6.211 6.273 1 98.88 154 VAL B N 1
ATOM 2662 C CA . VAL B 1 154 ? 6.25 -7.102 6.582 1 98.88 154 VAL B CA 1
ATOM 2663 C C . VAL B 1 154 ? 6.773 -8.516 6.812 1 98.88 154 VAL B C 1
ATOM 2665 O O . VAL B 1 154 ? 6.281 -9.234 7.688 1 98.88 154 VAL B O 1
ATOM 2668 N N . ASN B 1 155 ? 7.68 -8.938 5.992 1 98.31 155 ASN B N 1
ATOM 2669 C CA . ASN B 1 155 ? 8.469 -10.156 6.074 1 98.31 155 ASN B CA 1
ATOM 2670 C C . ASN B 1 155 ? 9.859 -9.977 5.477 1 98.31 155 ASN B C 1
ATOM 2672 O O . ASN B 1 155 ? 10.219 -8.875 5.055 1 98.31 155 ASN B O 1
ATOM 2676 N N . ASP B 1 156 ? 10.648 -10.914 5.348 1 97.06 156 ASP B N 1
ATOM 2677 C CA . ASP B 1 156 ? 12.062 -10.766 5.027 1 97.06 156 ASP B CA 1
ATOM 2678 C C . ASP B 1 156 ? 12.25 -10.188 3.625 1 97.06 156 ASP B C 1
ATOM 2680 O O . ASP B 1 156 ? 13.32 -9.672 3.299 1 97.06 156 ASP B O 1
ATOM 2684 N N . ASN B 1 157 ? 11.18 -10.195 2.816 1 98 157 ASN B N 1
ATOM 2685 C CA . ASN B 1 157 ? 11.375 -9.867 1.409 1 98 157 ASN B CA 1
ATOM 2686 C C . ASN B 1 157 ? 10.422 -8.766 0.951 1 98 157 ASN B C 1
ATOM 2688 O O . ASN B 1 157 ? 10.359 -8.445 -0.237 1 98 157 ASN B O 1
ATOM 2692 N N . THR B 1 158 ? 9.648 -8.234 1.876 1 98.88 158 THR B N 1
ATOM 2693 C CA . THR B 1 158 ? 8.594 -7.34 1.418 1 98.88 158 THR B CA 1
ATOM 2694 C C . THR B 1 158 ? 8.508 -6.102 2.309 1 98.88 158 THR B C 1
ATOM 2696 O O . THR B 1 158 ? 8.344 -6.215 3.523 1 98.88 158 THR B O 1
ATOM 2699 N N . ILE B 1 159 ? 8.641 -4.938 1.721 1 98.94 159 ILE B N 1
ATOM 2700 C CA . ILE B 1 159 ? 8.367 -3.664 2.381 1 98.94 159 ILE B CA 1
ATOM 2701 C C . ILE B 1 159 ? 7.129 -3.02 1.765 1 98.94 159 ILE B C 1
ATOM 2703 O O . ILE B 1 159 ? 6.992 -2.973 0.54 1 98.94 159 ILE B O 1
ATOM 2707 N N . ILE B 1 160 ? 6.188 -2.641 2.551 1 98.94 160 ILE B N 1
ATOM 2708 C CA . ILE B 1 160 ? 5.141 -1.724 2.119 1 98.94 160 ILE B CA 1
ATOM 2709 C C . ILE B 1 160 ? 5.527 -0.292 2.48 1 98.94 160 ILE B C 1
ATOM 2711 O O . ILE B 1 160 ? 5.836 0.002 3.637 1 98.94 160 ILE B O 1
ATOM 2715 N N . ASN B 1 161 ? 5.566 0.574 1.491 1 98.88 161 ASN B N 1
ATOM 2716 C CA . ASN B 1 161 ? 5.957 1.973 1.634 1 98.88 161 ASN B CA 1
ATOM 2717 C C . ASN B 1 161 ? 4.785 2.912 1.367 1 98.88 161 ASN B C 1
ATOM 2719 O O . ASN B 1 161 ? 4.09 2.775 0.359 1 98.88 161 ASN B O 1
ATOM 2723 N N . LYS B 1 162 ? 4.535 3.773 2.27 1 98.88 162 LYS B N 1
ATOM 2724 C CA . LYS B 1 162 ? 3.512 4.805 2.15 1 98.88 162 LYS B CA 1
ATOM 2725 C C . LYS B 1 162 ? 4.117 6.199 2.279 1 98.88 162 LYS B C 1
ATOM 2727 O O . LYS B 1 162 ? 4.758 6.516 3.285 1 98.88 162 LYS B O 1
ATOM 2732 N N . SER B 1 163 ? 3.814 7.027 1.307 1 98.62 163 SER B N 1
ATOM 2733 C CA . SER B 1 163 ? 4.422 8.352 1.256 1 98.62 163 SER B CA 1
ATOM 2734 C C . SER B 1 163 ? 3.361 9.445 1.193 1 98.62 163 SER B C 1
ATOM 2736 O O . SER B 1 163 ? 2.416 9.352 0.408 1 98.62 163 SER B O 1
ATOM 2738 N N . ASP B 1 164 ? 3.545 10.422 1.991 1 98.44 164 ASP B N 1
ATOM 2739 C CA . ASP B 1 164 ? 2.84 11.68 1.798 1 98.44 164 ASP B CA 1
ATOM 2740 C C . ASP B 1 164 ? 3.707 12.68 1.036 1 98.44 164 ASP B C 1
ATOM 2742 O O . ASP B 1 164 ? 4.875 12.891 1.379 1 98.44 164 ASP B O 1
ATOM 2746 N N . ILE B 1 165 ? 3.195 13.211 0.041 1 98.12 165 ILE B N 1
ATOM 2747 C CA . ILE B 1 165 ? 3.787 14.359 -0.634 1 98.12 165 ILE B CA 1
ATOM 2748 C C . ILE B 1 165 ? 3.133 15.641 -0.135 1 98.12 165 ILE B C 1
ATOM 2750 O O . ILE B 1 165 ? 1.934 15.852 -0.331 1 98.12 165 ILE B O 1
ATOM 2754 N N . ILE B 1 166 ? 3.891 16.469 0.438 1 98.25 166 ILE B N 1
ATOM 2755 C CA . ILE B 1 166 ? 3.367 17.625 1.173 1 98.25 166 ILE B CA 1
ATOM 2756 C C . ILE B 1 166 ? 3.855 18.922 0.526 1 98.25 166 ILE B C 1
ATOM 2758 O O . ILE B 1 166 ? 5.047 19.062 0.247 1 98.25 166 ILE B O 1
ATOM 2762 N N . LYS B 1 167 ? 3.01 19.781 0.229 1 96.69 167 LYS B N 1
ATOM 2763 C CA . LYS B 1 167 ? 3.285 21.125 -0.251 1 96.69 167 LYS B CA 1
ATOM 2764 C C . LYS B 1 167 ? 2.543 22.172 0.583 1 96.69 167 LYS B C 1
ATOM 2766 O O . LYS B 1 167 ? 1.338 22.047 0.809 1 96.69 167 LYS B O 1
ATOM 2771 N N . TRP B 1 168 ? 3.273 23.172 1.184 1 95.19 168 TRP B N 1
ATOM 2772 C CA . TRP B 1 168 ? 2.74 24.234 2.025 1 95.19 168 TRP B CA 1
ATOM 2773 C C . TRP B 1 168 ? 1.981 23.656 3.217 1 95.19 168 TRP B C 1
ATOM 2775 O O . TRP B 1 168 ? 0.891 24.125 3.551 1 95.19 168 TRP B O 1
ATOM 2785 N N . GLY B 1 169 ? 2.4 22.562 3.682 1 95.06 169 GLY B N 1
ATOM 2786 C CA . GLY B 1 169 ? 1.854 21.969 4.895 1 95.06 169 GLY B CA 1
ATOM 2787 C C . GLY B 1 169 ? 0.647 21.094 4.641 1 95.06 169 GLY B C 1
ATOM 2788 O O . GLY B 1 169 ? 0.045 20.562 5.582 1 95.06 169 GLY B O 1
ATOM 2789 N N . VAL B 1 170 ? 0.348 20.938 3.359 1 97.06 170 VAL B N 1
ATOM 2790 C CA . VAL B 1 170 ? -0.825 20.141 3.016 1 97.06 170 VAL B CA 1
ATOM 2791 C C . VAL B 1 170 ? -0.403 18.938 2.178 1 97.06 170 VAL B C 1
ATOM 2793 O O . VAL B 1 170 ? 0.432 19.062 1.279 1 97.06 170 VAL B O 1
ATOM 2796 N N . THR B 1 171 ? -0.964 17.781 2.465 1 97.75 171 THR B N 1
ATOM 2797 C CA . THR B 1 171 ? -0.707 16.609 1.641 1 97.75 171 THR B CA 1
ATOM 2798 C C . THR B 1 171 ? -1.423 16.734 0.298 1 97.75 171 THR B C 1
ATOM 2800 O O . THR B 1 171 ? -2.654 16.703 0.241 1 97.75 171 THR B O 1
ATOM 2803 N N . VAL B 1 172 ? -0.679 16.812 -0.738 1 96.69 172 VAL B N 1
ATOM 2804 C CA . VAL B 1 172 ? -1.265 17.047 -2.051 1 96.69 172 VAL B CA 1
ATOM 2805 C C . VAL B 1 172 ? -1.358 15.742 -2.832 1 96.69 172 VAL B C 1
ATOM 2807 O O . VAL B 1 172 ? -2.068 15.664 -3.836 1 96.69 172 VAL B O 1
ATOM 2810 N N . ALA B 1 173 ? -0.594 14.719 -2.4 1 97.44 173 ALA B N 1
ATOM 2811 C CA . ALA B 1 173 ? -0.623 13.398 -3.027 1 97.44 173 ALA B CA 1
ATOM 2812 C C . ALA B 1 173 ? -0.053 12.336 -2.094 1 97.44 173 ALA B C 1
ATOM 2814 O O . ALA B 1 173 ? 0.608 12.656 -1.104 1 97.44 173 ALA B O 1
ATOM 2815 N N . LYS B 1 174 ? -0.408 11.156 -2.361 1 98.62 174 LYS B N 1
ATOM 2816 C CA . LYS B 1 174 ? 0.108 10.008 -1.621 1 98.62 174 LYS B CA 1
ATOM 2817 C C . LYS B 1 174 ? 0.635 8.93 -2.568 1 98.62 174 LYS B C 1
ATOM 2819 O O . LYS B 1 174 ? 0.108 8.758 -3.668 1 98.62 174 LYS B O 1
ATOM 2824 N N . VAL B 1 175 ? 1.688 8.297 -2.172 1 98.75 175 VAL B N 1
ATOM 2825 C CA . VAL B 1 175 ? 2.227 7.16 -2.914 1 98.75 175 VAL B CA 1
ATOM 2826 C C . VAL B 1 175 ? 2.17 5.902 -2.049 1 98.75 175 VAL B C 1
ATOM 2828 O O . VAL B 1 175 ? 2.502 5.945 -0.862 1 98.75 175 VAL B O 1
ATOM 2831 N N . THR B 1 176 ? 1.646 4.828 -2.553 1 98.94 176 THR B N 1
ATOM 2832 C CA . THR B 1 176 ? 1.777 3.494 -1.982 1 98.94 176 THR B CA 1
ATOM 2833 C C . THR B 1 176 ? 2.574 2.584 -2.914 1 98.94 176 THR B C 1
ATOM 2835 O O . THR B 1 176 ? 2.27 2.484 -4.105 1 98.94 176 THR B O 1
ATOM 2838 N N . LEU B 1 177 ? 3.619 2.006 -2.4 1 98.81 177 LEU B N 1
ATOM 2839 C CA . LEU B 1 177 ? 4.352 1.057 -3.232 1 98.81 177 LEU B CA 1
ATOM 2840 C C . LEU B 1 177 ? 4.836 -0.131 -2.406 1 98.81 177 LEU B C 1
ATOM 2842 O O . LEU B 1 177 ? 4.906 -0.051 -1.179 1 98.81 177 LEU B O 1
ATOM 2846 N N . VAL B 1 178 ? 5.078 -1.233 -3.051 1 98.94 178 VAL B N 1
ATOM 2847 C CA . VAL B 1 178 ? 5.645 -2.447 -2.477 1 98.94 178 VAL B CA 1
ATOM 2848 C C . VAL B 1 178 ? 7.039 -2.688 -3.051 1 98.94 178 VAL B C 1
ATOM 2850 O O . VAL B 1 178 ? 7.254 -2.551 -4.258 1 98.94 178 VAL B O 1
ATOM 2853 N N . ILE B 1 179 ? 7.945 -2.934 -2.201 1 98.94 179 ILE B N 1
ATOM 2854 C CA . ILE B 1 179 ? 9.305 -3.275 -2.596 1 98.94 179 ILE B CA 1
ATOM 2855 C C . ILE B 1 179 ? 9.594 -4.734 -2.252 1 98.94 179 ILE B C 1
ATOM 2857 O O . ILE B 1 179 ? 9.328 -5.18 -1.132 1 98.94 179 ILE B O 1
ATOM 2861 N N . GLN B 1 180 ? 10.141 -5.441 -3.176 1 98.69 180 GLN B N 1
ATOM 2862 C CA . GLN B 1 180 ? 10.391 -6.867 -3 1 98.69 180 GLN B CA 1
ATOM 2863 C C . GLN B 1 180 ? 11.836 -7.215 -3.348 1 98.69 180 GLN B C 1
ATOM 2865 O O . GLN B 1 180 ? 12.359 -6.77 -4.371 1 98.69 180 GLN B O 1
ATOM 287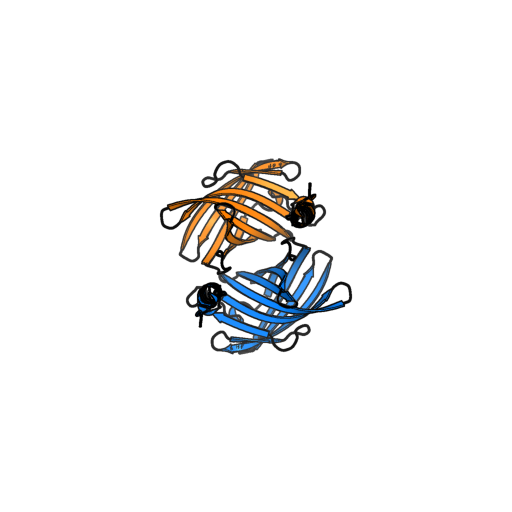0 N N . LYS B 1 181 ? 12.422 -7.984 -2.484 1 98.12 181 LYS B N 1
ATOM 2871 C CA . LYS B 1 181 ? 13.719 -8.57 -2.82 1 98.12 181 LYS B CA 1
ATOM 2872 C C . LYS B 1 181 ? 13.562 -9.68 -3.859 1 98.12 181 LYS B C 1
ATOM 2874 O O . LYS B 1 181 ? 12.617 -10.469 -3.799 1 98.12 181 LYS B O 1
ATOM 2879 N N . LEU B 1 182 ? 14.5 -9.625 -4.789 1 94.81 182 LEU B N 1
ATOM 2880 C CA . LEU B 1 182 ? 14.516 -10.695 -5.781 1 94.81 182 LEU B CA 1
ATOM 2881 C C . LEU B 1 182 ? 15.555 -11.75 -5.422 1 94.81 182 LEU B C 1
ATOM 2883 O O . LEU B 1 182 ? 16.578 -11.438 -4.812 1 94.81 182 LEU B O 1
ATOM 2887 N N . ASP B 1 183 ? 15.391 -13.086 -5.605 1 81.31 183 ASP B N 1
ATOM 2888 C CA . ASP B 1 183 ? 16.312 -14.18 -5.34 1 81.31 183 ASP B CA 1
ATOM 2889 C C . ASP B 1 183 ? 17.547 -14.094 -6.246 1 81.31 183 ASP B C 1
ATOM 2891 O O . ASP B 1 183 ? 17.453 -13.594 -7.367 1 81.31 183 ASP B O 1
#

Solvent-accessible surface are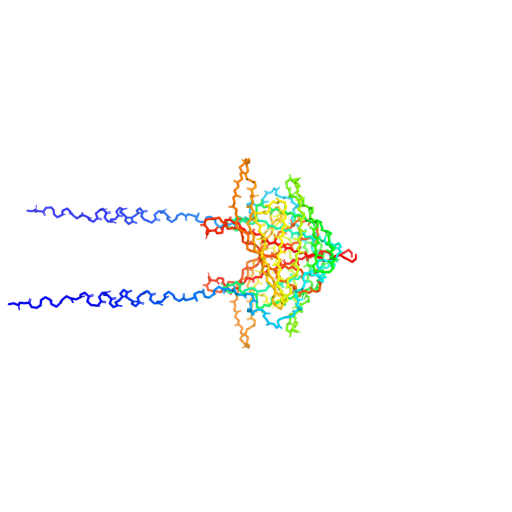a (backbone atoms only — not comparable to full-atom values): 18997 Å² total; per-residue (Å²): 137,81,79,75,76,69,68,58,56,61,56,47,50,52,51,52,57,60,58,64,62,64,65,76,77,76,72,79,54,60,71,76,33,56,85,40,71,54,64,49,46,63,77,70,63,53,49,44,50,32,38,32,46,30,39,32,23,41,72,81,64,42,74,79,43,36,33,38,31,47,32,44,22,39,70,60,87,54,37,32,39,39,42,37,42,37,41,34,77,87,66,53,71,49,76,48,48,39,42,33,37,57,72,56,94,44,30,34,37,30,40,38,89,60,41,54,77,61,29,44,32,41,33,21,22,17,30,32,39,40,33,37,32,32,63,43,76,53,98,90,40,73,41,76,34,37,39,47,31,40,36,33,36,62,52,96,46,36,32,49,34,42,30,40,34,28,47,96,89,35,68,55,30,37,36,44,33,39,39,34,59,55,135,138,84,79,76,76,69,70,59,58,60,56,48,51,52,51,51,55,59,57,63,64,63,66,77,77,76,73,77,53,59,69,78,32,56,84,39,71,54,64,48,48,64,77,70,62,51,50,42,51,31,38,34,44,30,38,31,22,41,72,81,64,43,75,75,45,36,33,39,32,46,34,44,21,40,68,60,88,52,36,32,38,39,40,36,43,38,41,35,77,85,67,52,71,48,74,49,50,39,42,34,35,56,74,53,95,43,29,34,38,31,40,38,89,62,40,53,76,62,30,43,32,41,32,24,20,18,30,35,41,42,34,36,33,31,62,44,76,54,97,91,41,74,40,74,33,36,38,47,32,39,35,33,36,60,52,95,44,36,32,49,33,42,29,39,34,29,48,96,89,36,67,57,29,36,37,45,33,40,39,33,59,54,136

InterPro domains:
  IPR024409 Protein of unknown function DUF3833 [PF12915] (21-181)

Nearest PDB structures (foldseek):
  7sfp-assembly1_A  TM=7.189E-01  e=1.568E-04  Streptomyces ossamyceticus
  6gjc-assembly1_C  TM=2.626E-01  e=3.732E-02  Mycobacterium tuberculosis
  4y25-assembly1_A  TM=3.991E-01  e=4.130E-01  Escherichia coli K-12
  4gf4-assembly1_A  TM=4.006E-01  e=4.815E-01  Pseudomonas putida BIRD-1
  7sfp-assembly1_A  TM=7.188E-01  e=9.308E-05  Streptomyces ossamyceticus